Protein 4PY5 (pdb70)

Foldseek 3Di:
DAFADPVLVVVLVVVCVVVPWDWDDADPQWDTWTDDPQKIWTAGPRRQIDIDGPPRVVVLVSSLVSCVVPDFPFEKAKEWPPLAFFWWKIKIKMWTDGSQLSSQLSVLSFFACVPDDLVSLLVLLVSNVVGIDIDMDIQTLLRLQVLCVVVVDSVSSVLVVCQVRQLVCCVVPVIQEYEYEQPDPCNCVSNVPRNPNHHYHYYHPSRSDSNNRSRNSNNVNVRVVRQVVLCVVQVHDDDPHPPPVVVSCVVDDPVCSSRTGNVVDDD

Secondary structure (DSSP, 8-state):
--B--HHHHHHHHHHHHHTTPEEE-PPTTEEEEEEETTEEEEEETTSBEEEEES-THHHHHHHHHHHHHT--SSEEEEEEESSS-SBS-EEEEEEEE-HHHHHHHHHHT---GGGS-HHHHHHHHHHHHHH-EEEEEEE-HHHHHHHHHHHSSHHHHHHHHHHHHHHHHHHHH--SEEEEE--STTHHHHHTTTST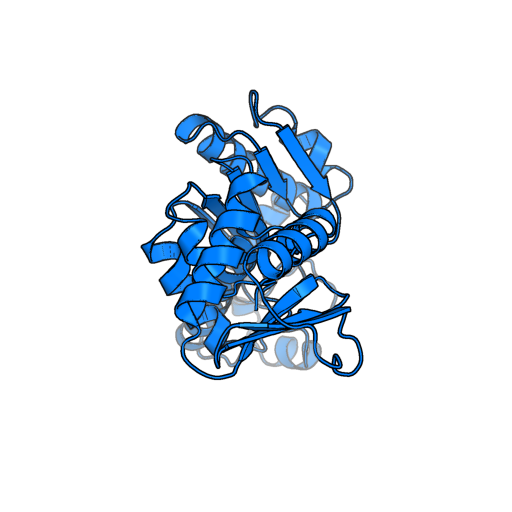TSEEEEETTGGGSHHHHHHHHHHHHHHHHHHHHHHHHTT----SSS-SHHHHHHHS-GGGHHHHB-TT---

Structure (mmCIF, N/CA/C/O backbone):
data_4PY5
#
_entry.id   4PY5
#
_cell.length_a   58.449
_cell.length_b   67.661
_cell.length_c   107.514
_cell.angle_alpha   90.00
_cell.angle_beta   90.00
_cell.angle_gamma   90.00
#
_symmetry.space_group_name_H-M   'P 21 21 21'
#
loop_
_entity.id
_entity.type
_entity.pdbx_description
1 polymer Ribonuclease
2 polymer "5'-R(*GP*AP*GP*UP*GP*CP*GP*AP*CP*AP*CP*CP*UP*GP*AP*UP*UP*CP*C)-3'"
3 polymer "5'-D(*GP*GP*AP*AP*TP*CP*AP*GP*GP*TP*GP*TP*CP*GP*CP*AP*CP*TP*C)-3'"
4 non-polymer 'MAGNESIUM ION'
5 non-polymer 'SULFATE ION'
6 non-polymer GLYCEROL
7 water water
#
loop_
_atom_site.group_PDB
_atom_site.id
_atom_site.type_symbol
_atom_site.label_atom_id
_atom_site.label_alt_id
_atom_site.label_comp_id
_atom_site.label_asym_id
_atom_site.label_entity_id
_atom_site.label_seq_id
_atom_site.pdbx_PDB_ins_code
_atom_site.Cartn_x
_atom_site.Cartn_y
_atom_site.Cartn_z
_atom_site.occupancy
_atom_site.B_iso_or_equiv
_atom_site.auth_seq_id
_atom_site.auth_comp_id
_atom_site.auth_asym_id
_atom_site.auth_atom_id
_atom_site.pdbx_PDB_model_num
ATOM 1 N N . SER A 1 1 ? 28.697 70.939 120.060 1.00 16.93 0 SER A N 1
ATOM 2 C CA . SER A 1 1 ? 28.206 72.283 120.368 1.00 19.89 0 SER A CA 1
ATOM 3 C C . SER A 1 1 ? 27.662 72.917 119.104 1.00 14.57 0 SER A C 1
ATOM 4 O O . SER A 1 1 ? 28.215 72.710 118.026 1.00 15.73 0 SER A O 1
ATOM 7 N N . MET A 1 2 ? 26.597 73.701 119.233 1.00 10.79 1 MET A N 1
ATOM 8 C CA . MET A 1 2 ? 26.033 74.382 118.077 1.00 15.49 1 MET A CA 1
ATOM 9 C C . MET A 1 2 ? 26.819 75.650 117.751 1.00 14.99 1 MET A C 1
ATOM 10 O O . MET A 1 2 ? 27.550 76.186 118.594 1.00 14.69 1 MET A O 1
ATOM 15 N N . LYS A 1 3 ? 26.616 76.138 116.535 1.00 13.11 2 LYS A N 1
ATOM 16 C CA . LYS A 1 3 ? 27.324 77.294 116.010 1.00 15.60 2 LYS A CA 1
ATOM 17 C C . LYS A 1 3 ? 26.412 78.537 115.958 1.00 16.79 2 LYS A C 1
ATOM 18 O O . LYS A 1 3 ? 25.388 78.533 115.275 1.00 16.35 2 LYS A O 1
ATOM 24 N N . LEU A 1 4 ? 26.769 79.585 116.706 1.00 13.13 3 LEU A N 1
ATOM 25 C CA . LEU A 1 4 ? 26.036 80.857 116.652 1.00 12.74 3 LEU A CA 1
ATOM 26 C C . LEU A 1 4 ? 26.476 81.715 115.465 1.00 17.25 3 LEU A C 1
ATOM 27 O O . LEU A 1 4 ? 27.638 81.660 115.040 1.00 18.07 3 LEU A O 1
ATOM 32 N N . SER A 1 5 ? 25.552 82.505 114.928 1.00 13.90 4 SER A N 1
ATOM 33 C CA . SER A 1 5 ? 25.892 83.446 113.883 1.00 15.68 4 SER A CA 1
ATOM 34 C C . SER A 1 5 ? 26.545 84.673 114.500 1.00 20.13 4 SER A C 1
ATOM 35 O O . SER A 1 5 ? 26.509 84.876 115.721 1.00 13.32 4 SER A O 1
ATOM 38 N N . SER A 1 6 ? 27.126 85.500 113.638 1.00 17.62 5 SER A N 1
ATOM 39 C CA . SER A 1 6 ? 27.787 86.723 114.059 1.00 20.01 5 SER A CA 1
ATOM 40 C C . SER A 1 6 ? 26.860 87.587 114.911 1.00 17.65 5 SER A C 1
ATOM 41 O O . SER A 1 6 ? 27.228 88.029 116.001 1.00 18.04 5 SER A O 1
ATOM 44 N N . SER A 1 7 ? 25.643 87.803 114.425 1.00 15.94 6 SER A N 1
ATOM 45 C CA . SER A 1 7 ? 24.677 88.638 115.135 1.00 16.90 6 SER A CA 1
ATOM 46 C C . SER A 1 7 ? 24.259 88.017 116.476 1.00 19.20 6 SER A C 1
ATOM 47 O O . SER A 1 7 ? 24.080 88.718 117.476 1.00 12.25 6 SER A O 1
ATOM 50 N N . GLU A 1 8 ? 24.116 86.692 116.498 1.00 16.71 7 GLU A N 1
ATOM 51 C CA . GLU A 1 8 ? 23.787 85.992 117.735 1.00 15.83 7 GLU A CA 1
ATOM 52 C C . GLU A 1 8 ? 24.899 86.072 118.776 1.00 14.09 7 GLU A C 1
ATOM 53 O O . GLU A 1 8 ? 24.613 86.265 119.959 1.00 14.28 7 GLU A O 1
ATOM 59 N N . LYS A 1 9 ? 26.155 85.915 118.353 1.00 11.02 8 LYS A N 1
ATOM 60 C CA . LYS A 1 9 ? 27.278 86.071 119.285 1.00 11.91 8 LYS A CA 1
ATOM 61 C C . LYS A 1 9 ? 27.222 87.444 119.954 1.00 10.28 8 LYS A C 1
ATOM 62 O O . LYS A 1 9 ? 27.371 87.572 121.171 1.00 12.30 8 LYS A O 1
ATOM 68 N N . GLU A 1 10 ? 26.991 88.472 119.156 1.00 12.54 9 GLU A N 1
ATOM 69 C CA . GLU A 1 10 ? 26.961 89.840 119.684 1.00 14.98 9 GLU A CA 1
ATOM 70 C C . GLU A 1 10 ? 25.756 90.053 120.598 1.00 18.40 9 GLU A C 1
ATOM 71 O O . GLU A 1 10 ? 25.875 90.627 121.687 1.00 16.21 9 GLU A O 1
ATOM 74 N N . LYS A 1 11 ? 24.591 89.591 120.151 1.00 12.88 10 LYS A N 1
ATOM 75 C CA . LYS A 1 11 ? 23.372 89.740 120.941 1.00 18.85 10 LYS A CA 1
ATOM 76 C C . LYS A 1 11 ? 23.456 88.921 122.242 1.00 22.94 10 LYS A C 1
ATOM 77 O O . LYS A 1 11 ? 23.021 89.379 123.301 1.00 18.05 10 LYS A O 1
ATOM 83 N N . LEU A 1 12 ? 24.038 87.723 122.172 1.00 17.30 11 LEU A N 1
ATOM 84 C CA . LEU A 1 12 ? 24.193 86.903 123.377 1.00 19.76 11 LEU A CA 1
ATOM 85 C C . LEU A 1 12 ? 25.102 87.565 124.416 1.00 17.76 11 LEU A C 1
ATOM 86 O O . LEU A 1 12 ? 24.787 87.578 125.612 1.00 16.50 11 LEU A O 1
ATOM 91 N N . LEU A 1 13 ? 26.229 88.102 123.951 1.00 15.98 12 LEU A N 1
ATOM 92 C CA . LEU A 1 13 ? 27.180 88.781 124.824 1.00 17.05 12 LEU A CA 1
ATOM 93 C C . LEU A 1 13 ? 26.515 89.956 125.534 1.00 21.10 12 LEU A C 1
ATOM 94 O O . LEU A 1 13 ? 26.636 90.098 126.754 1.00 19.95 12 LEU A O 1
ATOM 99 N N . LYS A 1 14 ? 25.828 90.801 124.768 1.00 15.64 13 LYS A N 1
ATOM 100 C CA . LYS A 1 14 ? 25.164 91.973 125.348 1.00 25.16 13 LYS A CA 1
ATOM 101 C C . LYS A 1 14 ? 24.157 91.527 126.397 1.00 29.54 13 LYS A C 1
ATOM 102 O O . LYS A 1 14 ? 24.123 92.063 127.499 1.00 25.05 13 LYS A O 1
ATOM 105 N N . LYS A 1 15 ? 23.355 90.528 126.041 1.00 22.78 14 LYS A N 1
ATOM 106 C CA . LYS A 1 15 ? 22.333 89.984 126.930 1.00 28.06 14 LYS A CA 1
ATOM 107 C C . LYS A 1 15 ? 22.932 89.463 128.248 1.00 27.28 14 LYS A C 1
ATOM 108 O O . LYS A 1 15 ? 22.405 89.736 129.328 1.00 29.51 14 LYS A O 1
ATOM 114 N N . LEU A 1 16 ? 24.043 88.738 128.169 1.00 23.35 15 LEU A N 1
ATOM 115 C CA . LEU A 1 16 ? 24.643 88.172 129.377 1.00 25.01 15 LEU A CA 1
ATOM 116 C C . LEU A 1 16 ? 25.276 89.239 130.266 1.00 32.05 15 LEU A C 1
ATOM 117 O O . LEU A 1 16 ? 25.245 89.133 131.493 1.00 29.73 15 LEU A O 1
ATOM 122 N N . LYS A 1 17 ? 25.848 90.266 129.643 1.00 31.86 16 LYS A N 1
ATOM 123 C CA . LYS A 1 17 ? 26.421 91.376 130.389 1.00 29.24 16 LYS A CA 1
ATOM 124 C C . LYS A 1 17 ? 25.308 92.147 131.088 1.00 32.22 16 LYS A C 1
ATOM 125 O O . LYS A 1 17 ? 25.472 92.596 132.221 1.00 28.89 16 LYS A O 1
ATOM 130 N N . ALA A 1 18 ? 24.167 92.270 130.412 1.00 30.26 17 ALA A N 1
ATOM 131 C CA . ALA A 1 18 ? 23.034 93.033 130.930 1.00 29.49 17 ALA A CA 1
ATOM 132 C C . ALA A 1 18 ? 22.374 92.375 132.133 1.00 33.06 17 ALA A C 1
ATOM 133 O O . ALA A 1 18 ? 21.619 93.020 132.854 1.00 39.88 17 ALA A O 1
ATOM 135 N N . LEU A 1 19 ? 22.636 91.095 132.355 1.00 32.73 18 LEU A N 1
ATOM 136 C CA . LEU A 1 19 ? 22.169 90.482 133.594 1.00 37.44 18 LEU A CA 1
ATOM 137 C C . LEU A 1 19 ? 23.332 90.134 134.518 1.00 36.87 18 LEU A C 1
ATOM 138 O O . LEU A 1 19 ? 23.219 89.256 135.373 1.00 40.48 18 LEU A O 1
ATOM 143 N N . GLY A 1 20 ? 24.451 90.833 134.334 1.00 32.53 19 GLY A N 1
ATOM 144 C CA . GLY A 1 20 ? 25.523 90.810 135.312 1.00 33.71 19 GLY A CA 1
ATOM 145 C C . GLY A 1 20 ? 26.722 89.904 135.096 1.00 36.78 19 GLY A C 1
ATOM 146 O O . GLY A 1 20 ? 27.657 89.949 135.888 1.00 32.60 19 GLY A O 1
ATOM 147 N N . ALA A 1 21 ? 26.715 89.091 134.041 1.00 35.53 20 ALA A N 1
ATOM 148 C CA . ALA A 1 21 ? 27.815 88.155 133.806 1.00 31.01 20 ALA A CA 1
ATOM 149 C C . ALA A 1 21 ? 29.177 88.842 133.776 1.00 34.18 20 ALA A C 1
ATOM 150 O O . ALA A 1 21 ? 29.318 89.945 133.250 1.00 33.28 20 ALA A O 1
ATOM 152 N N . LYS A 1 22 ? 30.179 88.176 134.340 1.00 32.72 21 LYS A N 1
ATOM 153 C CA . LYS A 1 22 ? 31.520 88.733 134.401 1.00 32.09 21 LYS A CA 1
ATOM 154 C C . LYS A 1 22 ? 32.376 88.199 133.253 1.00 35.85 21 LYS A C 1
ATOM 155 O O . LYS A 1 22 ? 32.437 86.986 133.031 1.00 35.98 21 LYS A O 1
ATOM 157 N N . GLU A 1 23 ? 33.032 89.092 132.519 1.00 31.40 22 GLU A N 1
ATOM 158 C CA . GLU A 1 23 ? 33.924 88.644 131.455 1.00 34.68 22 GLU A CA 1
ATOM 159 C C . GLU A 1 23 ? 35.179 88.017 132.036 1.00 36.08 22 GLU A C 1
ATOM 160 O O . GLU A 1 23 ? 35.746 88.536 132.995 1.00 31.27 22 GLU A O 1
ATOM 166 N N . GLU A 1 24 ? 35.594 86.885 131.469 1.00 26.98 23 GLU A N 1
ATOM 167 C CA . GLU A 1 24 ? 36.838 86.238 131.874 1.00 22.16 23 GLU A CA 1
ATOM 168 C C . GLU A 1 24 ? 37.773 86.105 130.684 1.00 23.50 23 GLU A C 1
ATOM 169 O O . GLU A 1 24 ? 37.375 86.345 129.544 1.00 25.38 23 GLU A O 1
ATOM 175 N N . LYS A 1 25 ? 39.017 85.733 130.954 1.00 23.70 24 LYS A N 1
ATOM 176 C CA . LYS A 1 25 ? 40.014 85.570 129.905 1.00 25.77 24 LYS A CA 1
ATOM 177 C C . LYS A 1 25 ? 39.682 84.357 129.026 1.00 23.36 24 LYS A C 1
ATOM 178 O O . LYS A 1 25 ? 39.688 83.219 129.501 1.00 26.65 24 LYS A O 1
ATOM 181 N N . PRO A 1 26 ? 39.387 84.603 127.737 1.00 26.78 25 PRO A N 1
ATOM 182 C CA . PRO A 1 26 ? 39.023 83.535 126.789 1.00 24.63 25 PRO A CA 1
ATOM 183 C C . PRO A 1 26 ? 40.203 82.667 126.322 1.00 25.65 25 PRO A C 1
ATOM 184 O O . PRO A 1 26 ? 41.303 83.178 126.107 1.00 19.82 25 PRO A O 1
ATOM 188 N N . PRO A 1 27 ? 39.964 81.355 126.152 1.00 22.46 26 PRO A N 1
ATOM 189 C CA . PRO A 1 27 ? 40.971 80.425 125.631 1.00 23.22 26 PRO A CA 1
ATOM 190 C C . PRO A 1 27 ? 41.346 80.712 124.174 1.00 21.33 26 PRO A C 1
ATOM 191 O O . PRO A 1 27 ? 40.717 81.545 123.506 1.00 18.12 26 PRO A O 1
ATOM 195 N N . GLU A 1 28 ? 42.380 80.027 123.699 1.00 25.96 27 GLU A N 1
ATOM 196 C CA . GLU A 1 28 ? 42.868 80.190 122.331 1.00 25.99 27 GLU A CA 1
ATOM 197 C C . GLU A 1 28 ? 41.705 80.029 121.358 1.00 17.71 27 GLU A C 1
ATOM 198 O O . GLU A 1 28 ? 40.879 79.140 121.534 1.00 22.80 27 GLU A O 1
ATOM 204 N N . HIS A 1 29 ? 41.625 80.922 120.374 1.00 16.84 28 HIS A N 1
ATOM 205 C CA . HIS A 1 29 ? 40.608 80.868 119.319 1.00 19.50 28 HIS A CA 1
ATOM 206 C C . HIS A 1 29 ? 39.191 81.204 119.781 1.00 17.53 28 HIS A C 1
ATOM 207 O O . HIS A 1 29 ? 38.252 81.182 118.979 1.00 17.02 28 HIS A O 1
ATOM 214 N N . ALA A 1 30 ? 39.033 81.525 121.064 1.00 16.28 29 ALA A N 1
ATOM 215 C CA . ALA A 1 30 ? 37.726 81.923 121.577 1.00 14.57 29 ALA A CA 1
ATOM 216 C C . ALA A 1 30 ? 37.485 83.430 121.415 1.00 17.05 29 ALA A C 1
ATOM 217 O O . ALA A 1 30 ? 38.430 84.222 121.416 1.00 18.37 29 ALA A O 1
ATOM 219 N N . GLN A 1 31 ? 36.222 83.820 121.270 1.00 15.44 30 GLN A N 1
ATOM 220 C CA . GLN A 1 31 ? 35.869 85.240 121.154 1.00 15.61 30 GLN A CA 1
ATOM 221 C C . GLN A 1 31 ? 35.638 85.857 122.531 1.00 18.73 30 GLN A C 1
ATOM 222 O O . GLN A 1 31 ? 36.123 86.951 122.828 1.00 18.42 30 GLN A O 1
ATOM 228 N N . TYR A 1 32 ? 34.874 85.156 123.364 1.00 13.75 31 TYR A N 1
ATOM 229 C CA . TYR A 1 32 ? 34.659 85.607 124.725 1.00 17.81 31 TYR A CA 1
ATOM 230 C C . TYR A 1 32 ? 34.309 84.481 125.670 1.00 19.48 31 TYR A C 1
ATOM 231 O O . TYR A 1 32 ? 33.901 83.400 125.241 1.00 15.23 31 TYR A O 1
ATOM 240 N N . ARG A 1 33 ? 34.493 84.743 126.960 1.00 18.78 32 ARG A N 1
ATOM 241 C CA . ARG A 1 33 ? 34.190 83.781 128.009 1.00 19.93 32 ARG A CA 1
ATOM 242 C C . ARG A 1 33 ? 33.519 84.515 129.153 1.00 24.52 32 ARG A C 1
ATOM 243 O O . ARG A 1 33 ? 34.053 85.500 129.662 1.00 26.37 32 ARG A O 1
ATOM 251 N N . LEU A 1 34 ? 32.335 84.053 129.539 1.00 25.21 33 LEU A N 1
ATOM 252 C CA . LEU A 1 34 ? 31.564 84.727 130.574 1.00 26.27 33 LEU A CA 1
ATOM 253 C C . LEU A 1 34 ? 31.267 83.774 131.717 1.00 28.59 33 LEU A C 1
ATOM 254 O O . LEU A 1 34 ? 31.037 82.571 131.504 1.00 26.50 33 LEU A O 1
ATOM 259 N N . ARG A 1 35 ? 31.278 84.300 132.933 1.00 26.40 34 ARG A N 1
ATOM 260 C CA . ARG A 1 35 ? 30.827 83.516 134.069 1.00 28.77 34 ARG A CA 1
ATOM 261 C C . ARG A 1 35 ? 29.534 84.110 134.581 1.00 30.19 34 ARG A C 1
ATOM 262 O O . ARG A 1 35 ? 29.414 85.330 134.701 1.00 34.26 34 ARG A O 1
ATOM 270 N N . LEU A 1 36 ? 28.554 83.254 134.847 1.00 25.75 35 LEU A N 1
ATOM 271 C CA . LEU A 1 36 ? 27.309 83.691 135.472 1.00 31.45 35 LEU A CA 1
ATOM 272 C C . LEU A 1 36 ? 27.044 82.746 136.637 1.00 33.44 35 LEU A C 1
ATOM 273 O O . LEU A 1 36 ? 26.685 81.579 136.427 1.00 32.67 35 LEU A O 1
ATOM 278 N N . ASN A 1 37 ? 27.232 83.257 137.856 1.00 36.36 36 ASN A N 1
ATOM 279 C CA . ASN A 1 37 ? 27.333 82.424 139.060 1.00 35.88 36 ASN A CA 1
ATOM 280 C C . ASN A 1 37 ? 28.490 81.430 138.950 1.00 28.31 36 ASN A C 1
ATOM 281 O O . ASN A 1 37 ? 29.651 81.830 138.937 1.00 34.49 36 ASN A O 1
ATOM 284 N N . ASP A 1 38 ? 28.188 80.140 138.854 1.00 34.39 37 ASP A N 1
ATOM 285 C CA . ASP A 1 38 ? 29.250 79.147 138.703 1.00 29.36 37 ASP A CA 1
ATOM 286 C C . ASP A 1 38 ? 29.232 78.490 137.327 1.00 33.58 37 ASP A C 1
ATOM 287 O O . ASP A 1 38 ? 30.013 77.575 137.052 1.00 29.86 37 ASP A O 1
ATOM 292 N N . ALA A 1 39 ? 28.335 78.962 136.465 1.00 32.69 38 ALA A N 1
ATOM 293 C CA . ALA A 1 39 ? 28.285 78.493 135.082 1.00 30.46 38 ALA A CA 1
ATOM 294 C C . ALA A 1 39 ? 29.197 79.309 134.157 1.00 31.33 38 ALA A C 1
ATOM 295 O O . ALA A 1 39 ? 29.273 80.537 134.258 1.00 27.20 38 ALA A O 1
ATOM 297 N N . ILE A 1 40 ? 29.875 78.605 133.253 1.00 29.99 39 ILE A N 1
ATOM 298 C CA . ILE A 1 40 ? 30.770 79.211 132.275 1.00 24.69 39 ILE A CA 1
ATOM 299 C C . ILE A 1 40 ? 30.212 79.055 130.859 1.00 23.81 39 ILE A C 1
ATOM 300 O O . ILE A 1 40 ? 29.736 77.982 130.469 1.00 18.77 39 ILE A O 1
ATOM 305 N N . LEU A 1 41 ? 30.259 80.136 130.094 1.00 20.43 40 LEU A N 1
ATOM 306 C CA . LEU A 1 41 ? 29.900 80.079 128.696 1.00 18.64 40 LEU A CA 1
ATOM 307 C C . LEU A 1 41 ? 31.105 80.507 127.888 1.00 18.39 40 LEU A C 1
ATOM 308 O O . LEU A 1 41 ? 31.639 81.597 128.101 1.00 18.57 40 LEU A O 1
ATOM 313 N N . THR A 1 42 ? 31.537 79.659 126.961 1.00 16.11 41 THR A N 1
ATOM 314 C CA . THR A 1 42 ? 32.599 80.044 126.043 1.00 12.98 41 THR A CA 1
ATOM 315 C C . THR A 1 42 ? 32.084 80.064 124.614 1.00 15.42 41 THR A C 1
ATOM 316 O O . THR A 1 42 ? 31.464 79.096 124.147 1.00 13.11 41 THR A O 1
ATOM 320 N N . VAL A 1 43 ? 32.328 81.184 123.939 1.00 10.50 42 VAL A N 1
ATOM 321 C CA . VAL A 1 43 ? 31.952 81.361 122.545 1.00 13.03 42 VAL A CA 1
ATOM 322 C C . VAL A 1 43 ? 33.218 81.521 121.719 1.00 11.07 42 VAL A C 1
ATOM 323 O O . VAL A 1 43 ? 34.022 82.434 121.962 1.00 13.37 42 VAL A O 1
ATOM 327 N N . TYR A 1 44 ? 33.396 80.618 120.756 1.00 10.57 43 TYR A N 1
ATOM 328 C CA . TYR A 1 44 ? 34.568 80.612 119.908 1.00 10.94 43 TYR A CA 1
ATOM 329 C C . TYR A 1 44 ? 34.332 81.549 118.740 1.00 12.87 43 TYR A C 1
ATOM 330 O O . TYR A 1 44 ? 33.187 81.859 118.425 1.00 9.88 43 TYR A O 1
ATOM 339 N N . LYS A 1 45 ? 35.407 82.007 118.100 1.00 13.76 44 LYS A N 1
ATOM 340 C CA . LYS A 1 45 ? 35.247 82.922 116.971 1.00 17.10 44 LYS A CA 1
ATOM 341 C C . LYS A 1 45 ? 34.496 82.253 115.816 1.00 14.55 44 LYS A C 1
ATOM 342 O O . LYS A 1 45 ? 33.778 82.907 115.068 1.00 15.43 44 LYS A O 1
ATOM 348 N N . SER A 1 46 ? 34.628 80.936 115.715 1.00 14.37 45 SER A N 1
ATOM 349 C CA . SER A 1 46 ? 33.912 80.161 114.700 1.00 14.31 45 SER A CA 1
ATOM 350 C C . SER A 1 46 ? 32.408 80.277 114.915 1.00 17.70 45 SER A C 1
ATOM 351 O O . SER A 1 46 ? 31.621 80.094 113.985 1.00 21.60 45 SER A O 1
ATOM 354 N N . GLY A 1 47 ? 32.014 80.587 116.147 1.00 13.99 46 GLY A N 1
ATOM 355 C CA . GLY A 1 47 ? 30.614 80.633 116.516 1.00 14.90 46 GLY A CA 1
ATOM 356 C C . GLY A 1 47 ? 30.174 79.513 117.450 1.00 16.51 46 GLY A C 1
ATOM 357 O O . GLY A 1 47 ? 29.057 79.554 117.975 1.00 12.92 46 GLY A O 1
ATOM 358 N N . SER A 1 48 ? 31.033 78.515 117.661 1.00 10.74 47 SER A N 1
ATOM 359 C CA . SER A 1 48 ? 30.673 77.393 118.521 1.00 11.66 47 SER A CA 1
ATOM 360 C C . SER A 1 48 ? 30.523 77.871 119.961 1.00 13.49 47 SER 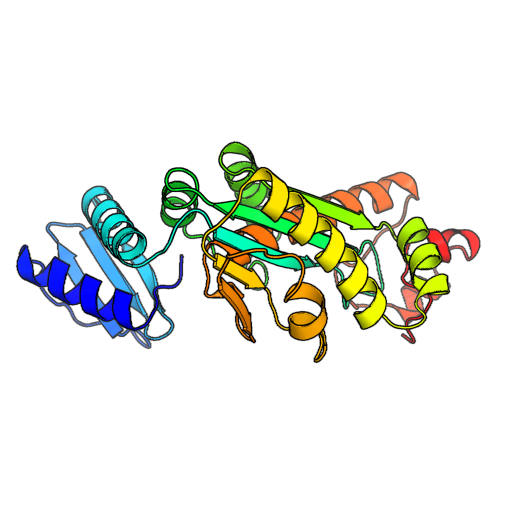A C 1
ATOM 361 O O . SER A 1 48 ? 31.371 78.605 120.484 1.00 13.04 47 SER A O 1
ATOM 364 N N . VAL A 1 49 ? 29.439 77.467 120.607 1.00 8.80 48 VAL A N 1
ATOM 365 C CA . VAL A 1 49 ? 29.218 77.902 121.977 1.00 10.59 48 VAL A CA 1
ATOM 366 C C . VAL A 1 49 ? 29.254 76.699 122.911 1.00 14.83 48 VAL A C 1
ATOM 367 O O . VAL A 1 49 ? 28.554 75.706 122.684 1.00 15.30 48 VAL A O 1
ATOM 371 N N . VAL A 1 50 ? 30.105 76.786 123.934 1.00 11.34 49 VAL A N 1
ATOM 372 C CA . VAL A 1 50 ? 30.378 75.674 124.844 1.00 14.10 49 VAL A CA 1
ATOM 373 C C . VAL A 1 50 ? 30.008 76.021 126.290 1.00 19.78 49 VAL A C 1
ATOM 374 O O . VAL A 1 50 ? 30.422 77.062 126.820 1.00 15.96 49 VAL A O 1
ATOM 378 N N . TYR A 1 51 ? 29.204 75.159 126.915 1.00 15.40 50 TYR A N 1
ATOM 379 C CA . TYR A 1 51 ? 28.839 75.327 128.323 1.00 19.28 50 TYR A CA 1
ATOM 380 C C . TYR A 1 51 ? 29.848 74.638 129.252 1.00 24.08 50 TYR A C 1
ATOM 381 O O . TYR A 1 51 ? 30.312 73.532 128.966 1.00 20.85 50 TYR A O 1
ATOM 390 N N . GLY A 1 52 ? 30.186 75.293 130.361 1.00 22.80 51 GLY A N 1
ATOM 391 C CA . GLY A 1 52 ? 31.092 74.714 131.344 1.00 24.73 51 GLY A CA 1
ATOM 392 C C . GLY A 1 52 ? 30.701 75.172 132.738 1.00 26.87 51 GLY A C 1
ATOM 393 O O . GLY A 1 52 ? 29.674 75.835 132.907 1.00 24.77 51 GLY A O 1
ATOM 394 N N . GLY A 1 53 ? 31.520 74.856 133.739 1.00 25.47 52 GLY A N 1
ATOM 395 C CA . GLY A 1 53 ? 31.189 75.209 135.113 1.00 28.66 52 GLY A CA 1
ATOM 396 C C . GLY A 1 53 ? 30.055 74.335 135.632 1.00 32.53 52 GLY A C 1
ATOM 397 O O . GLY A 1 53 ? 29.893 73.191 135.193 1.00 32.71 52 GLY A O 1
ATOM 398 N N . LYS A 1 54 ? 29.261 74.868 136.556 1.00 28.52 53 LYS A N 1
ATOM 399 C CA . LYS A 1 54 ? 28.134 74.124 137.113 1.00 32.80 53 LYS A CA 1
ATOM 400 C C . LYS A 1 54 ? 26.879 74.992 137.104 1.00 34.99 53 LYS A C 1
ATOM 401 O O . LYS A 1 54 ? 26.963 76.227 137.160 1.00 30.43 53 LYS A O 1
ATOM 404 N N . GLY A 1 55 ? 25.717 74.348 137.047 1.00 31.54 54 GLY A N 1
ATOM 405 C CA . GLY A 1 55 ? 24.458 75.065 136.974 1.00 35.72 54 GLY A CA 1
ATOM 406 C C . GLY A 1 55 ? 24.312 75.733 135.622 1.00 37.15 54 GLY A C 1
ATOM 407 O O . GLY A 1 55 ? 24.091 76.944 135.539 1.00 37.18 54 GLY A O 1
ATOM 408 N N . ARG A 1 56 ? 24.425 74.926 134.569 1.00 32.01 55 ARG A N 1
ATOM 409 C CA . ARG A 1 56 ? 24.504 75.409 133.193 1.00 32.71 55 ARG A CA 1
ATOM 410 C C . ARG A 1 56 ? 23.142 75.722 132.573 1.00 35.61 55 ARG A C 1
ATOM 411 O O . ARG A 1 56 ? 23.066 76.254 131.464 1.00 34.00 55 ARG A O 1
ATOM 419 N N . GLU A 1 57 ? 22.079 75.417 133.316 1.00 37.50 56 GLU A N 1
ATOM 420 C CA . GLU A 1 57 ? 20.699 75.591 132.866 1.00 33.59 56 GLU A CA 1
ATOM 421 C C . GLU A 1 57 ? 20.363 77.015 132.424 1.00 33.39 56 GLU A C 1
ATOM 422 O O . GLU A 1 57 ? 19.723 77.216 131.391 1.00 38.51 56 GLU A O 1
ATOM 428 N N . LYS A 1 58 ? 20.789 78.003 133.203 1.00 29.95 57 LYS A N 1
ATOM 429 C CA . LYS A 1 58 ? 20.477 79.390 132.894 1.00 34.85 57 LYS A CA 1
ATOM 430 C C . LYS A 1 58 ? 21.153 79.817 131.590 1.00 29.44 57 LYS A C 1
ATOM 431 O O . LYS A 1 58 ? 20.564 80.534 130.774 1.00 26.95 57 LYS A O 1
ATOM 433 N N . LEU A 1 59 ? 22.390 79.364 131.399 1.00 31.94 58 LEU A N 1
ATOM 434 C CA . LEU A 1 59 ? 23.135 79.665 130.181 1.00 29.30 58 LEU A CA 1
ATOM 435 C C . LEU A 1 59 ? 22.481 79.044 128.951 1.00 22.47 58 LEU A C 1
ATOM 436 O O . LEU A 1 59 ? 22.376 79.680 127.902 1.00 24.96 58 LEU A O 1
ATOM 441 N N . LYS A 1 60 ? 22.032 77.806 129.088 1.00 20.09 59 LYS A N 1
ATOM 442 C CA . LYS A 1 60 ? 21.414 77.093 127.980 1.00 22.39 59 LYS A CA 1
ATOM 443 C C . LYS A 1 60 ? 20.143 77.790 127.532 1.00 20.50 59 LYS A C 1
ATOM 444 O O . LYS A 1 60 ? 19.873 77.916 126.338 1.00 18.08 59 LYS A O 1
ATOM 450 N N . GLU A 1 61 ? 19.369 78.262 128.501 1.00 23.70 60 GLU A N 1
ATOM 451 C CA . GLU A 1 61 ? 18.122 78.963 128.219 1.00 27.83 60 GLU A CA 1
ATOM 452 C C . GLU A 1 61 ? 18.381 80.298 127.518 1.00 27.10 60 GLU A C 1
ATOM 453 O O . GLU A 1 61 ? 17.639 80.695 126.614 1.00 24.92 60 GLU A O 1
ATOM 459 N N . LEU A 1 62 ? 19.435 80.991 127.932 1.00 22.89 61 LEU A N 1
ATOM 460 C CA . LEU A 1 62 ? 19.748 82.300 127.357 1.00 25.49 61 LEU A CA 1
ATOM 461 C C . LEU A 1 62 ? 20.181 82.179 125.897 1.00 17.04 61 LEU A C 1
ATOM 462 O O . LEU A 1 62 ? 19.801 82.990 125.057 1.00 20.23 61 LEU A O 1
ATOM 467 N N . VAL A 1 63 ? 20.978 81.159 125.611 1.00 17.70 62 VAL A N 1
ATOM 468 C CA . VAL A 1 63 ? 21.386 80.849 124.252 1.00 16.57 62 VAL A CA 1
ATOM 469 C C . VAL A 1 63 ? 20.158 8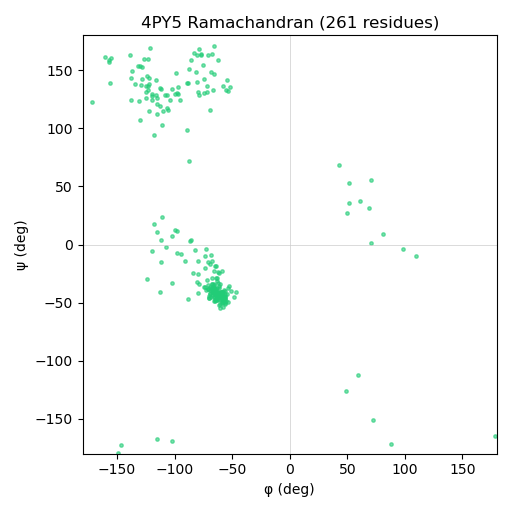0.519 123.402 1.00 16.85 62 VAL A C 1
ATOM 470 O O . VAL A 1 63 ? 20.009 81.039 122.298 1.00 15.10 62 VAL A O 1
ATOM 474 N N . ALA A 1 64 ? 19.279 79.664 123.928 1.00 15.67 63 ALA A N 1
ATOM 475 C CA . ALA A 1 64 ? 18.040 79.305 123.234 1.00 16.71 63 ALA A CA 1
ATOM 476 C C . ALA A 1 64 ? 17.210 80.533 122.882 1.00 15.29 63 ALA A C 1
ATOM 477 O O . ALA A 1 64 ? 16.758 80.684 121.737 1.00 15.64 63 ALA A O 1
ATOM 479 N N . GLU A 1 65 ? 17.018 81.416 123.861 1.00 18.71 64 GLU A N 1
ATOM 480 C CA . GLU A 1 65 ? 16.295 82.671 123.642 1.00 21.86 64 GLU A CA 1
ATOM 481 C C . GLU A 1 65 ? 16.940 83.486 122.537 1.00 17.79 64 GLU A C 1
ATOM 482 O O . GLU A 1 65 ? 16.254 84.051 121.678 1.00 13.42 64 GLU A O 1
ATOM 488 N N . THR A 1 66 ? 18.268 83.568 122.571 1.00 15.16 65 THR A N 1
ATOM 489 C CA . THR A 1 66 ? 18.982 84.379 121.585 1.00 16.60 65 THR A CA 1
ATOM 490 C C . THR A 1 66 ? 18.790 83.839 120.176 1.00 15.24 65 THR A C 1
ATOM 491 O O . THR A 1 66 ? 18.576 84.600 119.229 1.00 16.68 65 THR A O 1
ATOM 495 N N . VAL A 1 67 ? 18.885 82.521 120.032 1.00 17.31 66 VAL A N 1
ATOM 496 C CA . VAL A 1 67 ? 18.813 81.916 118.711 1.00 11.90 66 VAL A CA 1
ATOM 497 C C . VAL A 1 67 ? 17.376 81.980 118.221 1.00 11.58 66 VAL A C 1
ATOM 498 O O . VAL A 1 67 ? 17.117 82.266 117.051 1.00 15.68 66 VAL A O 1
ATOM 502 N N . LEU A 1 68 ? 16.446 81.746 119.136 1.00 15.52 67 LEU A N 1
ATOM 503 C CA . LEU A 1 68 ? 15.027 81.838 118.831 1.00 21.11 67 LEU A CA 1
ATOM 504 C C . LEU A 1 68 ? 14.595 83.235 118.386 1.00 20.91 67 LEU A C 1
ATOM 505 O O . LEU A 1 68 ? 13.739 83.349 117.520 1.00 17.58 67 LEU A O 1
ATOM 510 N N . SER A 1 69 ? 15.194 84.286 118.958 1.00 19.71 68 SER A N 1
ATOM 511 C CA . SER A 1 69 ? 14.759 85.661 118.673 1.00 17.68 68 SER A CA 1
ATOM 512 C C . SER A 1 69 ? 15.035 86.107 117.235 1.00 21.14 68 SER A C 1
ATOM 513 O O . SER A 1 69 ? 14.314 86.946 116.686 1.00 18.87 68 SER A O 1
ATOM 516 N N . ASP A 1 70 ? 16.075 85.561 116.613 1.00 16.69 69 ASP A N 1
ATOM 517 C CA . ASP A 1 70 ? 16.371 85.957 115.235 1.00 20.33 69 ASP A CA 1
ATOM 518 C C . ASP A 1 70 ? 16.291 84.805 114.214 1.00 17.20 69 ASP A C 1
ATOM 519 O O . ASP A 1 70 ? 16.808 84.916 113.098 1.00 22.07 69 ASP A O 1
ATOM 524 N N . THR A 1 71 ? 15.629 83.712 114.584 1.00 17.11 70 THR A N 1
ATOM 525 C CA . THR A 1 71 ? 15.441 82.602 113.651 1.00 15.86 70 THR A CA 1
ATOM 526 C C . THR A 1 71 ? 13.982 82.495 113.215 1.00 15.71 70 THR A C 1
ATOM 527 O O . THR A 1 71 ? 13.110 82.210 114.023 1.00 18.02 70 THR A O 1
ATOM 531 N N . GLU A 1 72 ? 13.716 82.713 111.935 1.00 16.67 71 GLU A N 1
ATOM 532 C CA . GLU A 1 72 ? 12.356 82.569 111.420 1.00 16.96 71 GLU A CA 1
ATOM 533 C C . GLU A 1 72 ? 11.913 81.104 111.346 1.00 18.52 71 GLU A C 1
ATOM 534 O O . GLU A 1 72 ? 12.641 80.249 110.825 1.00 15.83 71 GLU A O 1
ATOM 540 N N . LEU A 1 73 ? 10.718 80.834 111.870 1.00 15.60 72 LEU A N 1
ATOM 541 C CA . LEU A 1 73 ? 10.134 79.492 111.913 1.00 19.52 72 LEU A CA 1
ATOM 542 C C . LEU A 1 73 ? 8.727 79.550 111.320 1.00 18.78 72 LEU A C 1
ATOM 543 O O . LEU A 1 73 ? 8.093 80.605 111.347 1.00 15.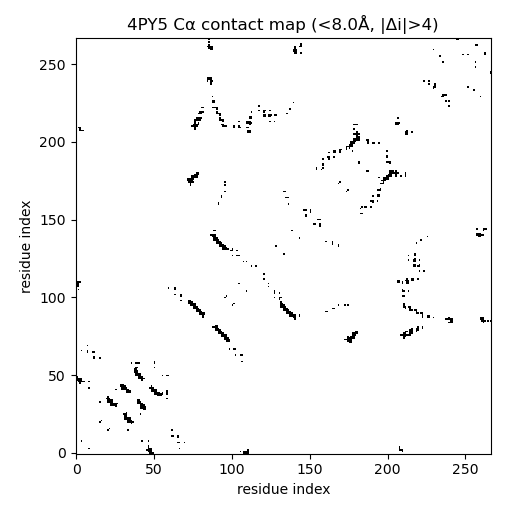31 72 LEU A O 1
ATOM 548 N N . PRO A 1 74 ? 8.235 78.432 110.755 1.00 20.00 73 PRO A N 1
ATOM 549 C CA . PRO A 1 74 ? 8.927 77.153 110.575 1.00 17.25 73 PRO A CA 1
ATOM 550 C C . PRO A 1 74 ? 9.928 77.275 109.434 1.00 17.61 73 PRO A C 1
ATOM 551 O O . PRO A 1 74 ? 9.767 78.134 108.567 1.00 16.11 73 PRO A O 1
ATOM 555 N N . ARG A 1 75 ? 10.971 76.452 109.454 1.00 16.37 74 ARG A N 1
ATOM 556 C CA . ARG A 1 75 ? 11.945 76.468 108.376 1.00 13.85 74 ARG A CA 1
ATOM 557 C C . ARG A 1 75 ? 12.315 75.036 108.045 1.00 13.40 74 ARG A C 1
ATOM 558 O O . ARG A 1 75 ? 12.053 74.126 108.828 1.00 12.42 74 ARG A O 1
ATOM 566 N N . ILE A 1 76 ? 12.909 74.836 106.875 1.00 15.57 75 ILE A N 1
ATOM 567 C CA . ILE A 1 76 ? 13.374 73.511 106.481 1.00 12.29 75 ILE A CA 1
ATOM 568 C C . ILE A 1 76 ? 14.871 73.610 106.181 1.00 14.19 75 ILE A C 1
ATOM 569 O O . ILE A 1 76 ? 15.326 74.585 105.569 1.00 13.67 75 ILE A O 1
ATOM 574 N N . GLY A 1 77 ? 15.633 72.630 106.665 1.00 10.44 76 GLY A N 1
ATOM 575 C CA . GLY A 1 77 ? 17.043 72.497 106.330 1.00 12.79 76 GLY A CA 1
ATOM 576 C C . GLY A 1 77 ? 17.225 71.189 105.570 1.00 14.14 76 GLY A C 1
ATOM 577 O O . GLY A 1 77 ? 16.584 70.183 105.894 1.00 12.50 76 GLY A O 1
ATOM 578 N N . CYS A 1 78 ? 18.098 71.205 104.564 1.00 13.81 77 CYS A N 1
ATOM 579 C CA . CYS A 1 78 ? 18.216 70.107 103.611 1.00 13.80 77 CYS A CA 1
ATOM 580 C C . CYS A 1 78 ? 19.683 69.768 103.390 1.00 15.90 77 CYS A C 1
ATOM 581 O O . CYS A 1 78 ? 20.522 70.655 103.266 1.00 12.08 77 CYS A O 1
ATOM 584 N N . ASN A 1 79 ? 19.987 68.481 103.327 1.00 10.55 78 ASN A N 1
ATOM 585 C CA . ASN A 1 79 ? 21.366 68.060 103.191 1.00 13.67 78 ASN A CA 1
ATOM 586 C C . ASN A 1 79 ? 21.414 66.619 102.672 1.00 13.58 78 ASN A C 1
ATOM 587 O O . ASN A 1 79 ? 20.413 65.893 102.734 1.00 9.44 78 ASN A O 1
ATOM 592 N N . GLU A 1 80 ? 22.562 66.213 102.143 1.00 13.16 79 GLU A N 1
ATOM 593 C CA . GLU A 1 80 ? 22.709 64.855 101.650 1.00 10.71 79 GLU A CA 1
ATOM 594 C C . GLU A 1 80 ? 23.972 64.200 102.200 1.00 10.56 79 GLU A C 1
ATOM 595 O O . GLU A 1 80 ? 24.933 64.897 102.570 1.00 8.76 79 GLU A O 1
ATOM 601 N N . ALA A 1 81 ? 23.947 62.866 102.290 1.00 11.18 80 ALA A N 1
ATOM 602 C CA . ALA A 1 81 ? 25.148 62.079 102.607 1.00 10.28 80 ALA A CA 1
ATOM 603 C C . ALA A 1 81 ? 25.337 61.006 101.535 1.00 10.47 80 ALA A C 1
ATOM 604 O O . ALA A 1 81 ? 24.382 60.659 100.838 1.00 9.60 80 ALA A O 1
ATOM 606 N N . GLY A 1 82 ? 26.553 60.475 101.403 1.00 11.23 81 GLY A N 1
ATOM 607 C CA . GLY A 1 82 ? 26.790 59.357 100.499 1.00 8.98 81 GLY A CA 1
ATOM 608 C C . GLY A 1 82 ? 26.959 59.776 99.053 1.00 13.30 81 GLY A C 1
ATOM 609 O O . GLY A 1 82 ? 27.014 58.931 98.165 1.00 16.03 81 GLY A O 1
ATOM 610 N N . LYS A 1 83 ? 27.050 61.083 98.820 1.00 14.14 82 LYS A N 1
ATOM 611 C CA . LYS A 1 83 ? 27.207 61.641 97.481 1.00 12.37 82 LYS A CA 1
ATOM 612 C C . LYS A 1 83 ? 28.575 61.340 96.856 1.00 13.01 82 LYS A C 1
ATOM 613 O O . LYS A 1 83 ? 28.664 61.007 95.678 1.00 13.87 82 LYS A O 1
ATOM 619 N N . GLY A 1 84 ? 29.647 61.461 97.630 1.00 13.73 83 GLY A N 1
ATOM 620 C CA . GLY A 1 84 ? 30.978 61.256 97.070 1.00 14.17 83 GLY A CA 1
ATOM 621 C C . GLY A 1 84 ? 31.601 59.910 97.407 1.00 15.04 83 GLY A C 1
ATOM 622 O O . GLY A 1 84 ? 32.784 59.670 97.129 1.00 16.37 83 GLY A O 1
ATOM 623 N N . GLU A 1 85 ? 30.824 59.025 98.022 1.00 12.35 84 GLU A N 1
ATOM 624 C CA . GLU A 1 85 ? 31.358 57.718 98.396 1.00 14.92 84 GLU A CA 1
ATOM 625 C C . GLU A 1 85 ? 30.964 56.686 97.355 1.00 13.81 84 GLU A C 1
ATOM 626 O O . GLU A 1 85 ? 29.789 56.603 96.949 1.00 12.16 84 GLU A O 1
ATOM 632 N N . PHE A 1 86 ? 31.956 55.928 96.898 1.00 13.34 85 PHE A N 1
ATOM 633 C CA . PHE A 1 86 ? 31.759 54.911 95.866 1.00 12.41 85 PHE A CA 1
ATOM 634 C C . PHE A 1 86 ? 30.866 53.817 96.429 1.00 12.56 85 PHE A C 1
ATOM 635 O O . PHE A 1 86 ? 30.042 53.235 95.713 1.00 12.91 85 PHE A O 1
ATOM 643 N N . VAL A 1 87 ? 31.024 53.540 97.718 1.00 10.32 86 VAL A N 1
ATOM 644 C CA . VAL A 1 87 ? 30.304 52.432 98.330 1.00 10.89 86 VAL A CA 1
ATOM 645 C C . VAL A 1 87 ? 29.037 52.924 99.026 1.00 11.91 86 VAL A C 1
ATOM 646 O O . VAL A 1 87 ? 29.047 53.945 99.714 1.00 13.14 86 VAL A O 1
ATOM 650 N N . GLY A 1 88 ? 27.943 52.210 98.826 1.00 9.26 87 GLY A N 1
ATOM 651 C CA . GLY A 1 88 ? 26.753 52.454 99.609 1.00 9.86 87 GLY A CA 1
ATOM 652 C C . GLY A 1 88 ? 25.810 53.508 99.083 1.00 9.14 87 GLY A C 1
ATOM 653 O O . GLY A 1 88 ? 25.957 54.033 97.971 1.00 7.50 87 GLY A O 1
ATOM 654 N N . PRO A 1 89 ? 24.817 53.838 99.899 1.00 10.00 88 PRO A N 1
ATOM 655 C CA . PRO A 1 89 ? 23.695 54.646 99.426 1.00 8.94 88 PRO A CA 1
ATOM 656 C C . PRO A 1 89 ? 24.012 56.127 99.291 1.00 13.93 88 PRO A C 1
ATOM 657 O O . PRO A 1 89 ? 25.020 56.649 99.806 1.00 10.02 88 PRO A O 1
ATOM 661 N N . LEU A 1 90 ? 23.129 56.787 98.554 1.00 13.16 89 LEU A N 1
ATOM 662 C CA . LEU A 1 90 ? 23.006 58.228 98.574 1.00 8.42 89 LEU A CA 1
ATOM 663 C C . LEU A 1 90 ? 21.788 58.473 99.434 1.00 12.78 89 LEU A C 1
ATOM 664 O O . LEU A 1 90 ? 20.785 57.777 99.281 1.00 13.22 89 LEU A O 1
ATOM 669 N N . VAL A 1 91 ? 21.876 59.419 100.369 1.00 11.68 90 VAL A N 1
ATOM 670 C CA . VAL A 1 91 ? 20.741 59.736 101.221 1.00 12.55 90 VAL A CA 1
ATOM 671 C C . VAL A 1 91 ? 20.505 61.247 101.242 1.00 13.18 90 VAL A C 1
ATOM 672 O O . VAL A 1 91 ? 21.416 62.011 101.578 1.00 13.04 90 VAL A O 1
ATOM 676 N N . VAL A 1 92 ? 19.291 61.669 100.882 1.00 11.99 91 VAL A N 1
ATOM 677 C CA . VAL A 1 92 ? 18.896 63.069 101.009 1.00 10.34 91 VAL A CA 1
ATOM 678 C C . VAL A 1 92 ? 17.897 63.203 102.154 1.00 13.01 91 VAL A C 1
ATOM 679 O O . VAL A 1 92 ? 16.912 62.456 102.221 1.00 13.77 91 VAL A O 1
ATOM 683 N N . ALA A 1 93 ? 18.154 64.128 103.075 1.00 9.72 92 ALA A N 1
ATOM 684 C CA . ALA A 1 93 ? 17.247 64.335 104.210 1.00 10.54 92 ALA A CA 1
ATOM 685 C C . ALA A 1 93 ? 16.872 65.802 104.347 1.00 14.30 92 ALA A C 1
ATOM 686 O O . ALA A 1 93 ? 17.699 66.686 104.115 1.00 12.63 92 ALA A O 1
ATOM 688 N N . CYS A 1 94 ? 15.615 66.053 104.709 1.00 15.83 93 CYS A N 1
ATOM 689 C CA . CYS A 1 94 ? 15.149 67.403 104.994 1.00 15.23 93 CYS A CA 1
ATOM 690 C C . CYS A 1 94 ? 14.451 67.375 106.332 1.00 16.45 93 CYS A C 1
ATOM 691 O O . CYS A 1 94 ? 13.696 66.463 106.629 1.00 15.02 93 CYS A O 1
ATOM 694 N N . ILE A 1 95 ? 14.726 68.380 107.146 1.00 14.75 94 ILE A N 1
ATOM 695 C CA . ILE A 1 95 ? 14.172 68.455 108.479 1.00 13.93 94 ILE A CA 1
ATOM 696 C C . ILE A 1 95 ? 13.350 69.728 108.590 1.00 14.25 94 ILE A C 1
ATOM 697 O O . ILE A 1 95 ? 13.829 70.808 108.254 1.00 11.93 94 ILE A O 1
ATOM 702 N N . VAL A 1 96 ? 12.118 69.598 109.065 1.00 13.12 95 VAL A N 1
ATOM 703 C CA . VAL A 1 96 ? 11.264 70.754 109.280 1.00 15.27 95 VAL A CA 1
ATOM 704 C C . VAL A 1 96 ? 11.402 71.165 110.732 1.00 17.10 9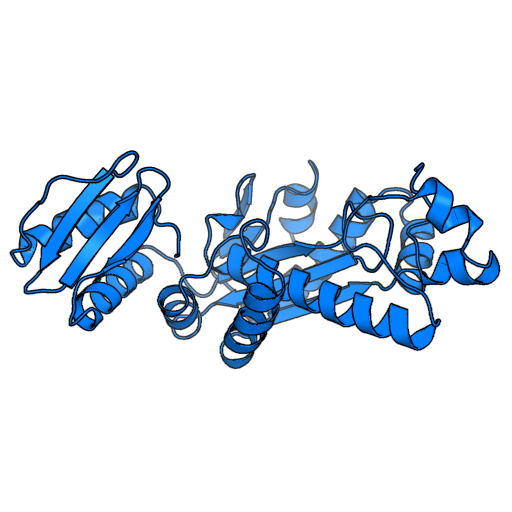5 VAL A C 1
ATOM 705 O O . VAL A 1 96 ? 11.198 70.347 111.638 1.00 22.52 95 VAL A O 1
ATOM 709 N N . ALA A 1 97 ? 11.770 72.418 110.967 1.00 12.08 96 ALA A N 1
ATOM 710 C CA . ALA A 1 97 ? 11.938 72.873 112.338 1.00 16.28 96 ALA A CA 1
ATOM 711 C C . ALA A 1 97 ? 10.889 73.907 112.698 1.00 17.38 96 ALA A C 1
ATOM 712 O O . ALA A 1 97 ? 10.816 74.954 112.060 1.00 15.53 96 ALA A O 1
ATOM 714 N N . ASP A 1 98 ? 10.070 73.598 113.702 1.00 19.41 97 ASP A N 1
ATOM 715 C CA . ASP A 1 98 ? 9.247 74.608 114.355 1.00 18.70 97 ASP A CA 1
ATOM 716 C C . ASP A 1 98 ? 9.953 74.928 115.660 1.00 19.18 97 ASP A C 1
ATOM 717 O O . ASP A 1 98 ? 11.086 74.478 115.877 1.00 17.37 97 ASP A O 1
ATOM 722 N N . GLU A 1 99 ? 9.288 75.665 116.540 1.00 17.29 98 GLU A N 1
ATOM 723 C CA . GLU A 1 99 ? 9.934 76.118 117.765 1.00 19.71 98 GLU A CA 1
ATOM 724 C C . GLU A 1 99 ? 10.411 74.993 118.675 1.00 19.33 98 GLU A C 1
ATOM 725 O O . GLU A 1 99 ? 11.538 75.029 119.179 1.00 20.33 98 GLU A O 1
ATOM 731 N N . LYS A 1 100 ? 9.562 73.991 118.879 1.00 19.19 99 LYS A N 1
ATOM 732 C CA . LYS A 1 100 ? 9.918 72.861 119.724 1.00 20.24 99 LYS A CA 1
ATOM 733 C C . LYS A 1 100 ? 11.126 72.102 119.156 1.00 19.28 99 LYS A C 1
ATOM 734 O O . LYS A 1 100 ? 12.017 71.685 119.896 1.00 17.27 99 LYS A O 1
ATOM 736 N N . CYS A 1 101 ? 11.144 71.919 117.839 1.00 20.36 100 CYS A N 1
ATOM 737 C CA A CYS A 1 101 ? 12.281 71.280 117.182 0.73 18.17 100 CYS A CA 1
ATOM 738 C CA B CYS A 1 101 ? 12.274 71.317 117.146 0.27 18.16 100 CYS A CA 1
ATOM 739 C C . CYS A 1 101 ? 13.531 72.138 117.363 1.00 14.70 100 CYS A C 1
ATOM 740 O O . CYS A 1 101 ? 14.575 71.623 117.763 1.00 15.16 100 CYS A O 1
ATOM 745 N N . LEU A 1 102 ? 13.416 73.439 117.095 1.00 15.77 101 LEU A N 1
ATOM 746 C CA . LEU A 1 102 ? 14.575 74.326 117.204 1.00 16.01 101 LEU A CA 1
ATOM 747 C C . LEU A 1 102 ? 15.167 74.277 118.603 1.00 14.05 101 LEU A C 1
ATOM 748 O O . LEU A 1 102 ? 16.371 74.101 118.746 1.00 13.08 101 LEU A O 1
ATOM 753 N N . LYS A 1 103 ? 14.326 74.400 119.632 1.00 13.34 102 LYS A N 1
ATOM 754 C CA . LYS A 1 103 ? 14.811 74.329 121.013 1.00 12.64 102 LYS A CA 1
ATOM 755 C C . LYS A 1 103 ? 15.543 73.012 121.255 1.00 16.75 102 LYS A C 1
ATOM 756 O O . LYS A 1 103 ? 16.552 72.970 121.950 1.00 13.82 102 LYS A O 1
ATOM 761 N N . ARG A 1 104 ? 15.021 71.930 120.688 1.00 13.99 103 ARG A N 1
ATOM 762 C CA . ARG A 1 104 ? 15.659 70.635 120.848 1.00 16.56 103 ARG A CA 1
ATOM 763 C C . ARG A 1 104 ? 17.051 70.617 120.198 1.00 10.34 103 ARG A C 1
ATOM 764 O O . ARG A 1 104 ? 18.006 70.171 120.810 1.00 14.43 103 ARG A O 1
ATOM 772 N N . LEU A 1 105 ? 17.153 71.103 118.960 1.00 14.65 104 LEU A N 1
ATOM 773 C CA . LEU A 1 105 ? 18.431 71.136 118.249 1.00 13.72 104 LEU A CA 1
ATOM 774 C C . LEU A 1 105 ? 19.474 71.946 119.023 1.00 14.44 104 LEU A C 1
ATOM 775 O O . LEU A 1 105 ? 20.641 71.553 119.116 1.00 10.93 104 LEU A O 1
ATOM 780 N N . ILE A 1 106 ? 19.034 73.066 119.588 1.00 12.31 105 ILE A N 1
ATOM 781 C CA . ILE A 1 106 ? 19.891 73.907 120.413 1.00 12.14 105 ILE A CA 1
ATOM 782 C C . ILE A 1 106 ? 20.394 73.139 121.638 1.00 15.96 105 ILE A C 1
ATOM 783 O O . ILE A 1 106 ? 21.597 73.107 121.886 1.00 14.76 105 ILE A O 1
ATOM 788 N N . GLU A 1 107 ? 19.477 72.530 122.395 1.00 15.91 106 GLU A N 1
ATOM 789 C CA . GLU A 1 107 ? 19.825 71.727 123.570 1.00 15.63 106 GLU A CA 1
ATOM 790 C C . GLU A 1 107 ? 20.835 70.661 123.209 1.00 16.49 106 GLU A C 1
ATOM 791 O O . GLU A 1 107 ? 21.700 70.323 124.012 1.00 11.22 106 GLU A O 1
ATOM 797 N N . LEU A 1 108 ? 20.684 70.091 122.016 1.00 14.50 107 LEU A N 1
ATOM 798 C CA . LEU A 1 108 ? 21.514 68.959 121.615 1.00 15.68 107 LEU A CA 1
ATOM 799 C C . LEU A 1 108 ? 22.899 69.382 121.146 1.00 15.80 107 LEU A C 1
ATOM 800 O O . LEU A 1 108 ? 23.791 68.550 121.034 1.00 17.93 107 LEU A O 1
ATOM 805 N N . GLY A 1 109 ? 23.091 70.670 120.884 1.00 17.32 108 GLY A N 1
ATOM 806 C CA . GLY A 1 109 ? 24.384 71.142 120.411 1.00 15.46 108 GLY A CA 1
ATOM 807 C C . GLY A 1 109 ? 24.665 70.642 119.007 1.00 13.18 108 GLY A C 1
ATOM 808 O O . GLY A 1 109 ? 25.810 70.420 118.627 1.00 14.45 108 GLY A O 1
ATOM 809 N N . VAL A 1 110 ? 23.602 70.482 118.227 1.00 13.50 109 VAL A N 1
ATOM 810 C CA . VAL A 1 110 ? 23.694 69.941 116.874 1.00 14.05 109 VAL A CA 1
ATOM 811 C C . VAL A 1 110 ? 24.620 70.750 115.947 1.00 13.73 109 VAL A C 1
ATOM 812 O O . VAL A 1 110 ? 24.577 71.978 115.928 1.00 10.43 109 VAL A O 1
ATOM 816 N N . LYS A 1 111 ? 25.450 70.047 115.175 1.00 13.40 110 LYS A N 1
ATOM 817 C CA . LYS A 1 111 ? 26.311 70.684 114.179 1.00 12.62 110 LYS A CA 1
ATOM 818 C C . LYS A 1 111 ? 26.540 69.742 112.988 1.00 13.21 110 LYS A C 1
ATOM 819 O O . LYS A 1 111 ? 26.018 68.619 112.972 1.00 14.81 110 LYS A O 1
ATOM 825 N N . ASP A 1 112 ? 27.318 70.193 112.002 1.00 11.23 111 ASP A N 1
ATOM 826 C CA . ASP A 1 112 ? 27.517 69.429 110.759 1.00 15.21 111 ASP A CA 1
ATOM 827 C C . ASP A 1 112 ? 27.976 68.019 111.069 1.00 17.98 111 ASP A C 1
ATOM 828 O O . ASP A 1 112 ? 28.884 67.818 111.889 1.00 14.86 111 ASP A O 1
ATOM 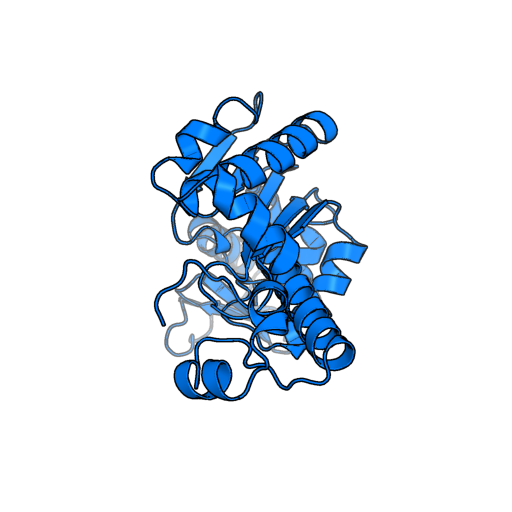833 N N . SER A 1 113 ? 27.340 67.041 110.429 1.00 14.60 112 SER A N 1
ATOM 834 C CA . SER A 1 113 ? 27.661 65.649 110.696 1.00 12.68 112 SER A CA 1
ATOM 835 C C . SER A 1 113 ? 29.118 65.322 110.344 1.00 14.71 112 SER A C 1
ATOM 836 O O . SER A 1 113 ? 29.688 64.384 110.896 1.00 11.70 112 SER A O 1
ATOM 839 N N . LYS A 1 114 ? 29.719 66.096 109.439 1.00 15.53 113 LYS A N 1
ATOM 840 C CA . LYS A 1 114 ? 31.114 65.855 109.049 1.00 19.16 113 LYS A CA 1
ATOM 841 C C . LYS A 1 114 ? 32.074 65.924 110.232 1.00 23.72 113 LYS A C 1
ATOM 842 O O . LYS A 1 114 ? 33.166 65.358 110.176 1.00 28.28 113 LYS A O 1
ATOM 848 N N . LYS A 1 115 ? 31.660 66.626 111.287 1.00 23.48 114 LYS A N 1
ATOM 849 C CA . LYS A 1 115 ? 32.501 66.883 112.454 1.00 25.97 114 LYS A CA 1
ATOM 850 C C . LYS A 1 115 ? 32.176 65.937 113.600 1.00 27.35 114 LYS A C 1
ATOM 851 O O . LYS A 1 115 ? 32.617 66.151 114.730 1.00 30.13 114 LYS A O 1
ATOM 857 N N . LEU A 1 116 ? 31.402 64.897 113.314 1.00 22.58 115 LEU A N 1
ATOM 858 C CA . LEU A 1 116 ? 30.898 64.022 114.360 1.00 19.35 115 LEU A CA 1
ATOM 859 C C . LEU A 1 116 ? 31.269 62.567 114.111 1.00 23.62 115 LEU A C 1
ATOM 860 O O . LEU A 1 116 ? 31.304 62.106 112.962 1.00 24.68 115 LEU A O 1
ATOM 865 N N . SER A 1 117 ? 31.529 61.835 115.191 1.00 22.91 116 SER A N 1
ATOM 866 C CA . SER A 1 117 ? 31.804 60.406 115.083 1.00 22.00 116 SER A CA 1
ATOM 867 C C . SER A 1 117 ? 30.527 59.659 114.715 1.00 24.08 116 SER A C 1
ATOM 868 O O . SER A 1 117 ? 29.421 60.187 114.867 1.00 22.46 116 SER A O 1
ATOM 871 N N . ASN A 1 118 ? 30.679 58.423 114.252 1.00 20.81 117 ASN A N 1
ATOM 872 C CA . ASN A 1 118 ? 29.535 57.604 113.857 1.00 21.80 117 ASN A CA 1
ATOM 873 C C . ASN A 1 118 ? 28.524 57.357 114.970 1.00 24.07 117 ASN A C 1
ATOM 874 O O . ASN A 1 118 ? 27.313 57.417 114.740 1.00 23.23 117 ASN A O 1
ATOM 879 N N . GLU A 1 119 ? 29.022 57.075 116.172 1.00 22.30 118 GLU A N 1
ATOM 880 C CA . GLU A 1 119 ? 28.158 56.844 117.324 1.00 23.95 118 GLU A CA 1
ATOM 881 C C . GLU A 1 119 ? 27.392 58.113 117.705 1.00 17.28 118 GLU A C 1
ATOM 882 O O . GLU A 1 119 ? 26.220 58.063 118.094 1.00 18.81 118 GLU A O 1
ATOM 884 N N . LYS A 1 120 ? 28.052 59.258 117.594 1.00 20.18 119 LYS A N 1
ATOM 885 C CA . LYS A 1 120 ? 27.395 60.520 117.916 1.00 21.92 119 LYS A CA 1
ATOM 886 C C . LYS A 1 120 ? 26.260 60.801 116.919 1.00 18.07 119 LYS A C 1
ATOM 887 O O . LYS A 1 120 ? 25.140 61.154 117.310 1.00 18.74 119 LYS A O 1
ATOM 890 N N . VAL A 1 121 ? 26.549 60.602 115.636 1.00 21.23 120 VAL A N 1
ATOM 891 C CA . VAL A 1 121 ? 25.564 60.775 114.567 1.00 18.78 120 VAL A CA 1
ATOM 892 C C . VAL A 1 121 ? 24.302 59.921 114.746 1.00 19.29 120 VAL A C 1
ATOM 893 O O . VAL A 1 121 ? 23.184 60.442 114.679 1.00 13.96 120 VAL A O 1
ATOM 897 N N . GLU A 1 122 ? 24.484 58.617 114.964 1.00 14.36 121 GLU A N 1
ATOM 898 C CA . GLU A 1 122 ? 23.359 57.717 115.220 1.00 20.32 121 GLU A CA 1
ATOM 899 C C . GLU A 1 122 ? 22.558 58.135 116.461 1.00 18.80 121 GLU A C 1
ATOM 900 O O . GLU A 1 122 ? 21.327 58.087 116.465 1.00 15.62 121 GLU A O 1
ATOM 906 N N . GLU A 1 123 ? 23.260 58.539 117.512 1.00 16.81 122 GLU A N 1
ATOM 907 C CA . GLU A 1 123 ? 22.602 58.972 118.731 1.00 19.07 122 GLU A CA 1
ATOM 908 C C . GLU A 1 123 ? 21.788 60.235 118.468 1.00 18.00 122 GLU A C 1
ATOM 909 O O . GLU A 1 123 ? 20.616 60.328 118.850 1.00 17.61 122 GLU A O 1
ATOM 912 N N . LEU A 1 124 ? 22.406 61.203 117.798 1.00 16.62 123 LEU A N 1
ATOM 913 C CA . LEU A 1 124 ? 21.744 62.475 117.564 1.00 16.28 123 LEU A CA 1
ATOM 914 C C . LEU A 1 124 ? 20.578 62.336 116.584 1.00 13.93 123 LEU A C 1
ATOM 915 O O . LEU A 1 124 ? 19.541 62.960 116.779 1.00 13.47 123 LEU A O 1
ATOM 920 N N . ALA A 1 125 ? 20.737 61.523 115.542 1.00 12.61 124 ALA A N 1
ATOM 921 C CA . ALA A 1 125 ? 19.661 61.377 114.561 1.00 13.38 124 ALA A CA 1
ATOM 922 C C . ALA A 1 125 ? 18.369 60.882 115.199 1.00 14.84 124 ALA A C 1
ATOM 923 O O . ALA A 1 125 ? 17.291 61.361 114.862 1.00 14.37 124 ALA A O 1
ATOM 925 N N . SER A 1 126 ? 18.468 59.932 116.124 1.00 15.82 125 SER A N 1
ATOM 926 C CA . SER A 1 126 ? 17.252 59.456 116.786 1.00 20.86 125 SER A CA 1
ATOM 927 C C . SER A 1 126 ? 16.634 60.538 117.689 1.00 18.73 125 SER A C 1
ATOM 928 O O . SER A 1 126 ? 15.407 60.694 117.724 1.00 14.38 125 SER A O 1
ATOM 931 N N . GLU A 1 127 ? 17.470 61.309 118.385 1.00 16.23 126 GLU A N 1
ATOM 932 C CA . GLU A 1 127 ? 16.958 62.440 119.163 1.00 16.96 126 GLU A CA 1
ATOM 933 C C . GLU A 1 127 ? 16.268 63.444 118.242 1.00 16.64 126 GLU A C 1
ATOM 934 O O . GLU A 1 127 ? 15.185 63.949 118.543 1.00 17.34 126 GLU A O 1
ATOM 940 N N . ILE A 1 128 ? 16.891 63.720 117.107 1.00 14.42 127 ILE A N 1
ATOM 941 C CA . ILE A 1 128 ? 16.326 64.668 116.163 1.00 15.64 127 ILE A CA 1
ATOM 942 C C . ILE A 1 128 ? 14.963 64.199 115.669 1.00 16.36 127 ILE A C 1
ATOM 943 O O . ILE A 1 128 ? 13.978 64.928 115.780 1.00 18.57 127 ILE A O 1
ATOM 948 N N . THR A 1 129 ? 14.905 62.978 115.141 1.00 14.38 128 THR A N 1
ATOM 949 C CA . THR A 1 129 ? 13.679 62.475 114.518 1.00 15.87 128 THR A CA 1
ATOM 950 C C . THR A 1 129 ? 12.563 62.182 115.524 1.00 16.88 128 THR A C 1
ATOM 951 O O . THR A 1 129 ? 11.395 62.045 115.147 1.00 19.07 128 THR A O 1
ATOM 955 N N . GLU A 1 130 ? 12.910 62.108 116.803 1.00 14.49 129 GLU A N 1
ATOM 956 C CA . GLU A 1 130 ? 11.883 61.995 117.837 1.00 17.63 129 GLU A CA 1
ATOM 957 C C . GLU A 1 130 ? 11.132 63.305 118.079 1.00 22.56 129 GLU A C 1
ATOM 958 O O . GLU A 1 130 ? 10.016 63.300 118.606 1.00 18.52 129 GLU A O 1
ATOM 964 N N . THR A 1 131 ? 11.723 64.423 117.672 1.00 15.64 130 THR A N 1
ATOM 965 C CA . THR A 1 131 ? 11.109 65.719 117.934 1.00 14.11 130 THR A CA 1
ATOM 966 C C . THR A 1 131 ? 10.647 66.390 116.650 1.00 17.31 130 THR A C 1
ATOM 967 O O . THR A 1 131 ? 9.565 66.972 116.605 1.00 21.96 130 THR A O 1
ATOM 971 N N . CYS A 1 132 ? 11.464 66.296 115.603 1.00 16.43 131 CYS A N 1
ATOM 972 C CA . CYS A 1 132 ? 11.214 67.031 114.372 1.00 15.72 131 CYS A CA 1
ATOM 973 C C . CYS A 1 132 ? 10.547 66.148 113.323 1.00 23.47 131 CYS A C 1
ATOM 974 O O . CYS A 1 132 ? 10.786 64.941 113.278 1.00 22.19 131 CYS A O 1
ATOM 977 N N . HIS A 1 133 ? 9.699 66.755 112.494 1.00 18.22 132 HIS A N 1
ATOM 978 C CA . HIS A 1 133 ? 9.195 66.101 111.293 1.00 22.05 132 HIS A CA 1
ATOM 979 C C . HIS A 1 133 ? 10.240 66.276 110.200 1.00 21.58 132 HIS A C 1
ATOM 980 O O . HIS A 1 133 ? 11.124 67.119 110.310 1.00 24.62 132 HIS A O 1
ATOM 987 N N . GLY A 1 134 ? 10.129 65.499 109.135 1.00 17.27 133 GLY A N 1
ATOM 988 C CA . GLY A 1 134 ? 11.067 65.616 108.034 1.00 26.13 133 GLY A CA 1
ATOM 989 C C . GLY A 1 134 ? 10.783 64.599 106.948 1.00 21.93 133 GLY A C 1
ATOM 990 O O . GLY A 1 134 ? 9.706 64.008 106.916 1.00 22.67 133 GLY A O 1
ATOM 991 N N . LYS A 1 135 ? 11.739 64.405 106.049 1.00 16.09 134 LYS A N 1
ATOM 992 C CA . LYS A 1 135 ? 11.563 63.464 104.954 1.00 18.18 134 LYS A CA 1
ATOM 993 C C . LYS A 1 135 ? 12.948 63.030 104.496 1.00 16.73 134 LYS A C 1
ATOM 994 O O . LYS A 1 135 ? 13.876 63.840 104.425 1.00 15.09 134 LYS A O 1
ATOM 997 N N . VAL A 1 136 ? 13.084 61.742 104.215 1.00 13.31 135 VAL A N 1
ATOM 998 C CA . VAL A 1 136 ? 14.346 61.166 103.793 1.00 15.88 135 VAL A CA 1
ATOM 999 C C . VAL A 1 136 ? 14.122 60.442 102.468 1.00 16.08 135 VAL A C 1
ATOM 1000 O O . VAL A 1 136 ? 13.150 59.704 102.327 1.00 16.23 135 VAL A O 1
ATOM 1004 N N . LYS A 1 137 ? 14.979 60.697 101.483 1.00 14.64 136 LYS A N 1
ATOM 1005 C CA . LYS A 1 137 ? 15.018 59.867 100.287 1.00 17.32 136 LYS A CA 1
ATOM 1006 C C . LYS A 1 137 ? 16.266 58.985 100.349 1.00 17.01 136 LYS A C 1
ATOM 1007 O O . LYS A 1 137 ? 17.393 59.495 100.353 1.00 11.93 136 LYS A O 1
ATOM 1011 N N . LEU A 1 138 ? 16.058 57.673 100.431 1.00 17.19 137 LEU A N 1
ATOM 1012 C CA . LEU A 1 138 ? 17.165 56.707 100.447 1.00 20.32 137 LEU A CA 1
ATOM 1013 C C . LEU A 1 138 ? 17.313 56.013 99.099 1.00 16.68 137 LEU A C 1
ATOM 1014 O O . LEU A 1 138 ? 16.354 55.431 98.589 1.00 15.36 137 LEU A O 1
ATOM 1019 N N . LEU A 1 139 ? 18.507 56.097 98.517 1.00 12.94 138 LEU A N 1
ATOM 1020 C CA . LEU A 1 139 ? 18.843 55.336 97.310 1.00 17.63 138 LEU A CA 1
ATOM 1021 C C . LEU A 1 139 ? 20.000 54.360 97.552 1.00 16.20 138 LEU A C 1
ATOM 1022 O O . LEU A 1 139 ? 21.176 54.739 97.442 1.00 12.77 138 LEU A O 1
ATOM 1027 N N . ILE A 1 140 ? 19.675 53.111 97.880 1.00 16.05 139 ILE A N 1
ATOM 1028 C CA . ILE A 1 140 ? 20.698 52.069 97.962 1.00 14.86 139 ILE A CA 1
ATOM 1029 C C . ILE A 1 140 ? 21.306 51.906 96.560 1.00 14.33 139 ILE A C 1
ATOM 1030 O O . ILE A 1 140 ? 20.694 52.336 95.568 1.00 16.53 139 ILE A O 1
ATOM 1035 N N . PRO A 1 141 ? 22.532 51.341 96.466 1.00 15.12 140 PRO A N 1
ATOM 1036 C CA . PRO A 1 141 ? 23.216 51.272 95.166 1.00 15.00 140 PRO A CA 1
ATOM 1037 C C . PRO A 1 141 ? 22.390 50.684 94.012 1.00 15.34 140 PRO A C 1
ATOM 1038 O O . PRO A 1 141 ? 22.469 51.201 92.893 1.00 15.86 140 PRO A O 1
ATOM 1042 N N . GLU A 1 142 ? 21.611 49.640 94.266 1.00 14.99 141 GLU A N 1
ATOM 1043 C CA . GLU A 1 142 ? 20.819 49.051 93.180 1.00 22.02 141 GLU A CA 1
ATOM 1044 C C . GLU A 1 142 ? 19.859 50.101 92.639 1.00 19.59 141 GLU A C 1
ATOM 1045 O O . GLU A 1 142 ? 19.751 50.302 91.426 1.00 19.47 141 GLU A O 1
ATOM 1051 N N . LYS A 1 143 ? 19.181 50.794 93.545 1.00 19.45 142 LYS A N 1
ATOM 1052 C CA . LYS A 1 143 ? 18.301 51.891 93.141 1.00 21.82 142 LYS A CA 1
ATOM 1053 C C . LYS A 1 143 ? 19.063 53.083 92.561 1.00 18.69 142 LYS A C 1
ATOM 1054 O O . LYS A 1 143 ? 18.646 53.668 91.555 1.00 16.92 142 LYS A O 1
ATOM 1058 N N . TYR A 1 144 ? 20.172 53.453 93.198 1.00 14.81 143 TYR A N 1
ATOM 1059 C CA . TYR A 1 144 ? 20.967 54.587 92.731 1.00 16.32 143 TYR A CA 1
ATOM 1060 C C . TYR A 1 144 ? 21.412 54.373 91.285 1.00 15.61 143 TYR A C 1
ATOM 1061 O O . TYR A 1 144 ? 21.363 55.288 90.459 1.00 13.95 143 TYR A O 1
ATOM 1070 N N . ASN A 1 145 ? 21.886 53.164 90.991 1.00 17.39 144 ASN A N 1
ATOM 1071 C CA . ASN A 1 145 ? 22.428 52.879 89.665 1.00 13.95 144 ASN A CA 1
ATOM 1072 C C . ASN A 1 145 ? 21.360 52.952 88.562 1.00 14.85 144 ASN A C 1
ATOM 1073 O O . ASN A 1 145 ? 21.641 53.388 87.444 1.00 21.69 144 ASN A O 1
ATOM 1078 N N . ARG A 1 146 ? 20.146 52.516 88.881 1.00 15.36 145 ARG A N 1
ATOM 1079 C CA . ARG A 1 146 ? 19.017 52.665 87.964 1.00 22.50 145 ARG A CA 1
ATOM 1080 C C . ARG A 1 146 ? 18.666 54.142 87.760 1.00 23.38 145 ARG A C 1
ATOM 1081 O O . ARG A 1 146 ? 18.536 54.602 86.622 1.00 27.53 145 ARG A O 1
ATOM 1089 N N . ALA A 1 147 ? 18.536 54.892 88.856 1.00 20.12 146 ALA A N 1
ATOM 1090 C CA . ALA A 1 147 ? 18.239 56.324 88.755 1.00 19.33 146 ALA A CA 1
ATOM 1091 C C . ALA A 1 147 ? 19.309 57.051 87.961 1.00 23.49 146 ALA A C 1
ATOM 1092 O O . ALA A 1 147 ? 18.996 57.920 87.148 1.00 25.66 146 ALA A O 1
ATOM 1094 N N . TYR A 1 148 ? 20.573 56.695 88.180 1.00 20.07 147 TYR A N 1
ATOM 1095 C CA . TYR A 1 148 ? 21.654 57.392 87.497 1.00 17.61 147 TYR A CA 1
ATOM 1096 C C . TYR A 1 148 ? 21.587 57.179 85.986 1.00 22.35 147 TYR A C 1
ATOM 1097 O O . TYR A 1 148 ? 22.025 58.033 85.212 1.00 23.68 147 TYR A O 1
ATOM 1106 N N . SER A 1 149 ? 21.044 56.043 85.565 1.00 22.97 148 SER A N 1
ATOM 1107 C CA . SER A 1 149 ? 20.946 55.751 84.136 1.00 29.64 148 SER A CA 1
ATOM 1108 C C . SER A 1 149 ? 20.104 56.776 83.386 1.00 30.62 148 SER A C 1
ATOM 1109 O O . SER A 1 149 ? 20.395 57.097 82.233 1.00 37.12 148 SER A O 1
ATOM 1112 N N . LYS A 1 150 ? 19.076 57.302 84.049 1.00 32.23 149 LYS A N 1
ATOM 1113 C CA . LYS A 1 150 ? 18.200 58.297 83.442 1.00 29.80 149 LYS A CA 1
ATOM 1114 C C . LYS A 1 150 ? 18.802 59.691 83.465 1.00 32.14 149 LYS A C 1
ATOM 1115 O O . LYS A 1 150 ? 18.446 60.536 82.645 1.00 40.01 149 LYS A O 1
ATOM 1120 N N . PHE A 1 151 ? 19.703 59.945 84.410 1.00 28.80 150 PHE A N 1
ATOM 1121 C CA . PHE A 1 151 ? 20.186 61.311 84.618 1.00 29.98 150 PHE A CA 1
ATOM 1122 C C . PHE A 1 151 ? 21.565 61.545 84.010 1.00 30.55 150 PHE A C 1
ATOM 1123 O O . PHE A 1 151 ? 21.879 62.657 83.557 1.00 28.13 150 PHE A O 1
ATOM 1131 N N . LYS A 1 152 ? 22.383 60.493 84.018 1.00 30.91 151 LYS A N 1
ATOM 1132 C CA . LYS A 1 152 ? 23.750 60.545 83.493 1.00 36.65 151 LYS A CA 1
ATOM 1133 C C . LYS A 1 152 ? 24.546 61.743 84.035 1.00 32.18 151 LYS A C 1
ATOM 1134 O O . LYS A 1 152 ? 25.461 62.236 83.369 1.00 29.45 151 LYS A O 1
ATOM 1137 N N . ASN A 1 153 ? 24.177 62.202 85.235 1.00 29.55 152 ASN A N 1
ATOM 1138 C CA . ASN A 1 153 ? 24.862 63.299 85.925 1.00 22.41 152 ASN A CA 1
ATOM 1139 C C . ASN A 1 153 ? 24.335 63.438 87.352 1.00 23.94 152 ASN A C 1
ATOM 1140 O O . ASN A 1 153 ? 23.136 63.655 87.570 1.00 20.76 152 ASN A O 1
ATOM 1145 N N . ILE A 1 154 ? 25.238 63.335 88.322 1.00 22.20 153 ILE A N 1
ATOM 1146 C CA . ILE A 1 154 ? 24.841 63.276 89.724 1.00 21.90 153 ILE A CA 1
ATOM 1147 C C . ILE A 1 154 ? 24.110 64.540 90.191 1.00 19.95 153 ILE A C 1
ATOM 1148 O O . ILE A 1 154 ? 23.211 64.463 91.032 1.00 17.16 153 ILE A O 1
ATOM 1153 N N . ASN A 1 155 ? 24.477 65.692 89.635 1.00 17.40 154 ASN A N 1
ATOM 1154 C CA . ASN A 1 155 ? 23.799 66.932 89.990 1.00 24.82 154 ASN A CA 1
ATOM 1155 C C . ASN A 1 155 ? 22.353 66.929 89.512 1.00 20.07 154 ASN A C 1
ATOM 1156 O O . ASN A 1 155 ? 21.458 67.353 90.236 1.00 22.20 154 ASN A O 1
ATOM 1161 N N . ARG A 1 156 ? 22.124 66.423 88.303 1.00 24.54 155 ARG A N 1
ATOM 1162 C CA . ARG A 1 156 ? 20.767 66.312 87.779 1.00 25.04 155 ARG A CA 1
ATOM 1163 C C . ARG A 1 156 ? 19.933 65.372 88.646 1.00 23.43 155 ARG A C 1
ATOM 1164 O O . ARG A 1 156 ? 18.778 65.664 88.962 1.00 19.61 155 ARG A O 1
ATOM 1172 N N . LEU A 1 157 ? 20.522 64.241 89.034 1.00 22.01 156 LEU A N 1
ATOM 1173 C CA . LEU A 1 157 ? 19.858 63.315 89.945 1.00 19.41 156 LEU A CA 1
ATOM 1174 C C . LEU A 1 157 ? 19.546 63.997 91.285 1.00 18.10 156 LEU A C 1
ATOM 1175 O O . LEU A 1 157 ? 18.405 63.960 91.750 1.00 15.69 156 LEU A O 1
ATOM 1180 N N . LEU A 1 158 ? 20.551 64.625 91.890 1.00 15.23 157 LEU A N 1
ATOM 1181 C CA . LEU A 1 158 ? 20.357 65.339 93.152 1.00 20.46 157 LEU A CA 1
ATOM 1182 C C . LEU A 1 158 ? 19.250 66.400 93.029 1.00 20.05 157 LEU A C 1
ATOM 1183 O O . LEU A 1 158 ? 18.371 66.510 93.901 1.00 19.27 157 LEU A O 1
ATOM 1188 N N . GLU A 1 159 ? 19.281 67.166 91.941 1.00 17.07 158 GLU A N 1
ATOM 1189 C CA . GLU A 1 159 ? 18.256 68.192 91.728 1.00 20.19 158 GLU A CA 1
ATOM 1190 C C . GLU A 1 159 ? 16.846 67.603 91.756 1.00 20.26 158 GLU A C 1
ATOM 1191 O O . GLU A 1 159 ? 15.987 68.067 92.507 1.00 20.22 158 GLU A O 1
ATOM 1197 N N . ALA A 1 160 ? 16.630 66.541 90.987 1.00 21.07 159 ALA A N 1
ATOM 1198 C CA . ALA A 1 160 ? 15.334 65.875 90.956 1.00 20.63 159 ALA A CA 1
ATOM 1199 C C . ALA A 1 160 ? 14.910 65.397 92.332 1.00 21.36 159 ALA A C 1
ATOM 1200 O O . ALA A 1 160 ? 13.743 65.505 92.697 1.00 23.09 159 ALA A O 1
ATOM 1202 N N . VAL A 1 161 ? 15.854 64.852 93.097 1.00 24.45 160 VAL A N 1
ATOM 1203 C CA . VAL A 1 161 ? 15.525 64.303 94.408 1.00 16.86 160 VAL A CA 1
ATOM 1204 C C . VAL A 1 161 ? 15.169 65.424 95.389 1.00 20.54 160 VAL A C 1
ATOM 1205 O O . VAL A 1 161 ? 14.186 65.336 96.136 1.00 15.68 160 VAL A O 1
ATOM 1209 N N . TYR A 1 162 ? 15.985 66.469 95.395 1.00 14.73 161 TYR A N 1
ATOM 1210 C CA . TYR A 1 162 ? 15.721 67.607 96.269 1.00 24.85 161 TYR A CA 1
ATOM 1211 C C . TYR A 1 162 ? 14.415 68.309 95.881 1.00 19.56 161 TYR A C 1
ATOM 1212 O O . TYR A 1 162 ? 13.592 68.640 96.737 1.00 19.10 161 TYR A O 1
ATOM 1221 N N . ARG A 1 163 ? 14.238 68.537 94.585 1.00 21.53 162 ARG A N 1
ATOM 1222 C CA . ARG A 1 163 ? 13.039 69.205 94.090 1.00 23.50 162 ARG A CA 1
ATOM 1223 C C . ARG A 1 163 ? 11.778 68.499 94.568 1.00 20.97 162 ARG A C 1
ATOM 1224 O O . ARG A 1 163 ? 10.835 69.152 95.003 1.00 25.02 162 ARG A O 1
ATOM 1232 N N . GLU A 1 164 ? 11.766 67.170 94.540 1.00 20.77 163 GLU A N 1
ATOM 1233 C CA . GLU A 1 164 ? 10.572 66.445 94.967 1.00 23.56 163 GLU A CA 1
ATOM 1234 C C . GLU A 1 164 ? 10.305 66.527 96.474 1.00 25.54 163 GLU A C 1
ATOM 1235 O O . GLU A 1 164 ? 9.166 66.750 96.898 1.00 21.10 163 GLU A O 1
ATOM 1241 N N . ILE A 1 165 ? 11.345 66.326 97.283 1.00 23.14 164 ILE A N 1
ATOM 1242 C CA . ILE A 1 165 ? 11.183 66.369 98.742 1.00 25.41 164 ILE A CA 1
ATOM 1243 C C . ILE A 1 165 ? 10.793 67.761 99.229 1.00 17.17 164 ILE A C 1
ATOM 1244 O O . ILE A 1 165 ? 9.894 67.922 100.070 1.00 21.08 164 ILE A O 1
ATOM 1249 N N . VAL A 1 166 ? 11.490 68.766 98.716 1.00 15.90 165 VAL A N 1
ATOM 1250 C CA . VAL A 1 166 ? 11.255 70.133 99.170 1.00 19.66 165 VAL A CA 1
ATOM 1251 C C . VAL A 1 166 ? 9.867 70.601 98.764 1.00 20.38 165 VAL A C 1
ATOM 1252 O O . VAL A 1 166 ? 9.164 71.252 99.545 1.00 20.28 165 VAL A O 1
ATOM 1256 N N . SER A 1 167 ? 9.470 70.262 97.542 1.00 19.87 166 SER A N 1
ATOM 1257 C CA . SER A 1 167 ? 8.132 70.609 97.071 1.00 24.50 166 SER A CA 1
ATOM 1258 C C . SER A 1 167 ? 7.066 70.009 97.978 1.00 23.31 166 SER A C 1
ATOM 1259 O O . SER A 1 167 ? 6.156 70.710 98.421 1.00 25.11 166 SER A O 1
ATOM 1262 N N . ASP A 1 168 ? 7.181 68.714 98.257 1.00 24.20 167 ASP A N 1
ATOM 1263 C CA . ASP A 1 168 ? 6.203 68.044 99.110 1.00 23.06 167 ASP A CA 1
ATOM 1264 C C . ASP A 1 168 ? 6.196 68.618 100.533 1.00 23.71 167 ASP A C 1
ATOM 1265 O O . ASP A 1 168 ? 5.136 68.836 101.115 1.00 23.66 167 ASP A O 1
ATOM 1270 N N . LEU A 1 169 ? 7.374 68.855 101.104 1.00 15.53 168 LEU A N 1
ATOM 1271 C CA . LEU A 1 169 ? 7.430 69.398 102.459 1.00 16.28 168 LEU A CA 1
ATOM 1272 C C . LEU A 1 169 ? 6.901 70.847 102.517 1.00 19.22 168 LEU A C 1
ATOM 1273 O O . LEU A 1 169 ? 6.301 71.248 103.514 1.00 20.31 168 LEU A O 1
ATOM 1278 N N . CYS A 1 170 ? 7.118 71.626 101.459 1.00 18.23 169 CYS A N 1
ATOM 1279 C CA . CYS A 1 170 ? 6.639 73.010 101.442 1.00 26.34 169 CYS A CA 1
ATOM 1280 C C . CYS A 1 170 ? 5.119 73.069 101.327 1.00 26.60 169 CYS A C 1
ATOM 1281 O O . CYS A 1 170 ? 4.478 73.908 101.954 1.00 28.04 169 CYS A O 1
ATOM 1284 N N . GLU A 1 171 ? 4.547 72.166 100.536 1.00 27.93 170 GLU A N 1
ATOM 1285 C CA . GLU A 1 171 ? 3.097 72.096 100.400 1.00 32.85 170 GLU A CA 1
ATOM 1286 C C . GLU A 1 171 ? 2.456 71.724 101.727 1.00 30.93 170 GLU A C 1
ATOM 1287 O O . GLU A 1 171 ? 1.407 72.248 102.089 1.00 31.92 170 GLU A O 1
ATOM 1293 N N . LYS A 1 172 ? 3.112 70.828 102.455 1.00 24.85 171 LYS A N 1
ATOM 1294 C CA . LYS A 1 172 ? 2.590 70.301 103.706 1.00 19.68 171 LYS A CA 1
ATOM 1295 C C . LYS A 1 172 ? 2.799 71.264 104.879 1.00 26.78 171 LYS A C 1
ATOM 1296 O O . LYS A 1 172 ? 1.909 71.451 105.711 1.00 31.00 171 LYS A O 1
ATOM 1302 N N . PHE A 1 173 ? 3.969 71.889 104.948 1.00 22.84 172 PHE A N 1
ATOM 1303 C CA . PHE A 1 173 ? 4.325 72.630 106.148 1.00 22.70 172 PHE A CA 1
ATOM 1304 C C . PHE A 1 173 ? 4.391 74.147 105.976 1.00 23.13 172 PHE A C 1
ATOM 1305 O O . PHE A 1 173 ? 4.409 74.874 106.972 1.00 22.80 172 PHE A O 1
ATOM 1313 N N . SER A 1 174 ? 4.436 74.613 104.728 1.00 25.00 173 SER A N 1
ATOM 1314 C CA . SER A 1 174 ? 4.520 76.048 104.430 1.00 19.00 173 SER A CA 1
ATOM 1315 C C . SER A 1 174 ? 5.502 76.818 105.330 1.00 26.25 173 SER A C 1
ATOM 1316 O O . SER A 1 174 ? 5.084 77.646 106.154 1.00 21.92 173 SER A O 1
ATOM 1319 N N . PRO A 1 175 ? 6.812 76.547 105.179 1.00 21.69 174 PRO A N 1
ATOM 1320 C CA . PRO A 1 175 ? 7.827 77.185 106.024 1.00 16.68 174 PRO A CA 1
ATOM 1321 C C . PRO A 1 175 ? 8.098 78.621 105.586 1.00 18.47 174 PRO A C 1
ATOM 1322 O O . PRO A 1 175 ? 7.778 78.993 104.459 1.00 17.26 174 PRO A O 1
ATOM 1326 N N . LYS A 1 176 ? 8.715 79.410 106.456 1.00 16.64 175 LYS A N 1
ATOM 1327 C CA . LYS A 1 176 ? 9.099 80.761 106.093 1.00 15.06 175 LYS A CA 1
ATOM 1328 C C . LYS A 1 176 ? 10.400 80.771 105.298 1.00 17.80 175 LYS A C 1
ATOM 1329 O O . LYS A 1 176 ? 10.607 81.645 104.454 1.00 16.90 175 LYS A O 1
ATOM 1335 N N . VAL A 1 177 ? 11.290 79.822 105.598 1.00 14.28 176 VAL A N 1
ATOM 1336 C CA . VAL A 1 177 ? 12.623 79.780 104.994 1.00 13.50 176 VAL A CA 1
ATOM 1337 C C . VAL A 1 177 ? 12.985 78.339 104.631 1.00 17.45 176 VAL A C 1
ATOM 1338 O O . VAL A 1 177 ? 12.622 77.411 105.347 1.00 14.96 176 VAL A O 1
ATOM 1342 N N . VAL A 1 178 ? 13.680 78.161 103.512 1.00 14.34 177 VAL A N 1
ATOM 1343 C CA . VAL A 1 178 ? 14.237 76.868 103.135 1.00 16.12 177 VAL A CA 1
ATOM 1344 C C . VAL A 1 178 ? 15.746 77.076 102.908 1.00 16.20 177 VAL A C 1
ATOM 1345 O O . VAL A 1 178 ? 16.141 77.971 102.166 1.00 18.34 177 VAL A O 1
ATOM 1349 N N . VAL A 1 179 ? 16.581 76.281 103.580 1.00 12.59 178 VAL A N 1
ATOM 1350 C CA . VAL A 1 179 ? 18.034 76.400 103.452 1.00 13.72 178 VAL A CA 1
ATOM 1351 C C . VAL A 1 179 ? 18.639 75.073 102.997 1.00 15.64 178 VAL A C 1
ATOM 1352 O O . VAL A 1 179 ? 18.312 74.012 103.552 1.00 14.20 178 VAL A O 1
ATOM 1356 N N . VAL A 1 180 ? 19.519 75.119 101.998 1.00 16.42 179 VAL A N 1
ATOM 1357 C CA . VAL A 1 180 ? 20.136 73.891 101.490 1.00 19.03 179 VAL A CA 1
ATOM 1358 C C . VAL A 1 180 ? 21.595 74.140 101.081 1.00 22.70 179 VAL A C 1
ATOM 1359 O O . VAL A 1 180 ? 21.951 75.254 100.689 1.00 17.11 179 VAL A O 1
ATOM 1363 N N A ASP A 1 181 ? 22.439 73.119 101.210 0.60 22.42 180 ASP A N 1
ATOM 1364 N N B ASP A 1 181 ? 22.434 73.112 101.211 0.40 22.47 180 ASP A N 1
ATOM 1365 C CA A ASP A 1 181 ? 23.815 73.211 100.747 0.60 22.82 180 ASP A CA 1
ATOM 1366 C CA B ASP A 1 181 ? 23.805 73.178 100.724 0.40 22.87 180 ASP A CA 1
ATOM 1367 C C A ASP A 1 181 ? 23.835 73.401 99.243 0.60 23.58 180 ASP A C 1
ATOM 1368 C C B ASP A 1 181 ? 23.797 73.440 99.230 0.40 23.61 180 ASP A C 1
ATOM 1369 O O A ASP A 1 181 ? 23.022 72.818 98.533 0.60 26.61 180 ASP A O 1
ATOM 1370 O O B ASP A 1 181 ? 22.925 72.951 98.517 0.40 26.46 180 ASP A O 1
ATOM 1379 N N . LYS A 1 182 ? 24.758 74.221 98.755 1.00 23.74 181 LYS A N 1
ATOM 1380 C CA . LYS A 1 182 ? 24.908 74.410 97.321 1.00 28.00 181 LYS A CA 1
ATOM 1381 C C . LYS A 1 182 ? 25.569 73.154 96.754 1.00 27.23 181 LYS A C 1
ATOM 1382 O O . LYS A 1 182 ? 26.795 73.043 96.730 1.00 32.89 181 LYS A O 1
ATOM 1388 N N . PHE A 1 183 ? 24.750 72.203 96.320 1.00 25.21 182 PHE A N 1
ATOM 1389 C CA . PHE A 1 183 ? 25.255 70.935 95.804 1.00 27.86 182 PHE A CA 1
ATOM 1390 C C . PHE A 1 183 ? 25.493 70.952 94.290 1.00 30.93 182 PHE A C 1
ATOM 1391 O O . PHE A 1 183 ? 26.159 70.060 93.744 1.00 33.57 182 PHE A O 1
ATOM 1399 N N . SER A 1 184 ? 24.944 71.964 93.620 1.00 29.91 183 SER A N 1
ATOM 1400 C CA . SER A 1 184 ? 25.175 72.165 92.193 1.00 27.37 183 SER A CA 1
ATOM 1401 C C . SER A 1 184 ? 24.928 73.626 91.854 1.00 32.56 183 SER A C 1
ATOM 1402 O O . SER A 1 184 ? 24.228 74.326 92.588 1.00 25.63 183 SER A O 1
ATOM 1405 N N . ASN A 1 185 ? 25.496 74.092 90.746 1.00 32.96 184 ASN A N 1
ATOM 1406 C CA . ASN A 1 185 ? 25.306 75.479 90.348 1.00 35.30 184 ASN A CA 1
ATOM 1407 C C . ASN A 1 185 ? 23.871 75.750 89.912 1.00 27.27 184 ASN A C 1
ATOM 1408 O O . ASN A 1 185 ? 23.477 76.894 89.724 1.00 34.49 184 ASN A O 1
ATOM 1413 N N . ARG A 1 186 ? 23.090 74.685 89.775 1.00 32.00 185 ARG A N 1
ATOM 1414 C CA . ARG A 1 186 ? 21.725 74.785 89.282 1.00 32.91 185 ARG A CA 1
ATOM 1415 C C . ARG A 1 186 ? 20.686 74.572 90.391 1.00 30.29 185 ARG A C 1
ATOM 1416 O O . ARG A 1 186 ? 19.480 74.666 90.147 1.00 31.51 185 ARG A O 1
ATOM 1424 N N . ALA A 1 187 ? 21.147 74.281 91.607 1.00 28.29 186 ALA A N 1
ATOM 1425 C CA . ALA A 1 187 ? 20.236 73.921 92.702 1.00 32.21 186 ALA A CA 1
ATOM 1426 C C . ALA A 1 187 ? 19.206 75.010 93.022 1.00 29.39 186 ALA A C 1
ATOM 1427 O O . ALA A 1 187 ? 18.019 74.717 93.202 1.00 28.30 186 ALA A O 1
ATOM 1429 N N . GLU A 1 188 ? 19.659 76.258 93.101 1.00 28.13 187 GLU A N 1
ATOM 1430 C CA . GLU A 1 188 ? 18.752 77.373 93.381 1.00 29.20 187 GLU A CA 1
ATOM 1431 C C . GLU A 1 188 ? 17.663 77.424 92.314 1.00 27.76 187 GLU A C 1
ATOM 1432 O O . GLU A 1 188 ? 16.467 77.400 92.621 1.00 28.45 187 GLU A O 1
ATOM 1438 N N . GLU A 1 189 ? 18.104 77.463 91.060 1.00 33.39 188 GLU A N 1
ATOM 1439 C CA . GLU A 1 189 ? 17.237 77.471 89.880 1.00 35.14 188 GLU A CA 1
ATOM 1440 C C . GLU A 1 189 ? 16.144 76.395 89.923 1.00 32.49 188 GLU A C 1
ATOM 1441 O O . GLU A 1 189 ? 14.975 76.657 89.625 1.00 28.16 188 GLU A O 1
ATOM 1447 N N . VAL A 1 190 ? 16.524 75.183 90.302 1.00 27.38 189 VAL A N 1
ATOM 1448 C CA . VAL A 1 190 ? 15.561 74.090 90.386 1.00 32.16 189 VAL A CA 1
ATOM 1449 C C . VAL A 1 190 ? 14.589 74.254 91.560 1.00 31.69 189 VAL A C 1
ATOM 1450 O O . VAL A 1 190 ? 13.393 73.954 91.443 1.00 31.89 189 VAL A O 1
ATOM 1454 N N . LEU A 1 191 ? 15.096 74.737 92.690 1.00 25.62 190 LEU A N 1
ATOM 1455 C CA . LEU A 1 191 ? 14.273 74.802 93.894 1.00 22.81 190 LEU A CA 1
ATOM 1456 C C . LEU A 1 191 ? 13.388 76.049 93.965 1.00 25.19 190 LEU A C 1
ATOM 1457 O O . LEU A 1 191 ? 12.347 76.031 94.622 1.00 30.14 190 LEU A O 1
ATOM 1462 N N . LYS A 1 192 ? 13.796 77.111 93.272 1.00 24.31 191 LYS A N 1
ATOM 1463 C CA . LYS A 1 192 ? 13.082 78.397 93.296 1.00 31.28 191 LYS A CA 1
ATOM 1464 C C . LYS A 1 192 ? 11.570 78.285 93.128 1.00 28.17 191 LYS A C 1
ATOM 1465 O O . LYS A 1 192 ? 10.822 78.966 93.825 1.00 31.75 191 LYS A O 1
ATOM 1468 N N . ASP A 1 193 ? 11.115 77.409 92.236 1.00 34.35 192 ASP A N 1
ATOM 1469 C CA . ASP A 1 193 ? 9.688 77.370 91.906 1.00 32.73 192 ASP A CA 1
ATOM 1470 C C . ASP A 1 193 ? 8.855 76.313 92.631 1.00 33.69 192 ASP A C 1
ATOM 1471 O O . ASP A 1 193 ? 7.703 76.077 92.260 1.00 31.85 192 ASP A O 1
ATOM 1476 N N . VAL A 1 194 ? 9.413 75.682 93.662 1.00 30.47 193 VAL A N 1
ATOM 1477 C CA . VAL A 1 194 ? 8.627 74.730 94.453 1.00 25.63 193 VAL A CA 1
ATOM 1478 C C . VAL A 1 194 ? 8.503 75.125 95.934 1.00 23.15 193 VAL A C 1
ATOM 1479 O O . VAL A 1 194 ? 7.758 74.490 96.685 1.00 19.64 193 VAL A O 1
ATOM 1483 N N . VAL A 1 195 ? 9.207 76.186 96.340 1.00 23.86 194 VAL A N 1
ATOM 1484 C CA . VAL A 1 195 ? 9.197 76.636 97.741 1.00 21.41 194 VAL A CA 1
ATOM 1485 C C . VAL A 1 195 ? 8.028 77.580 98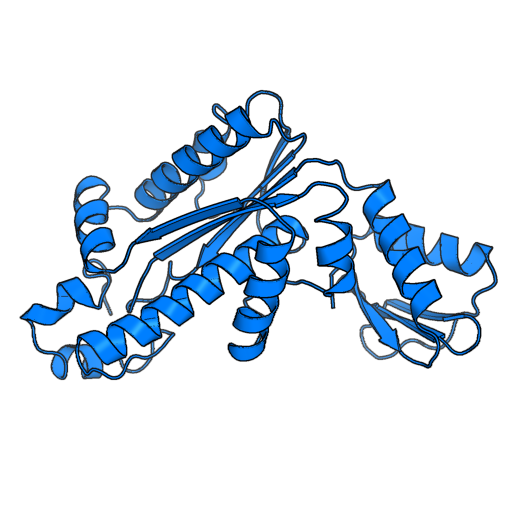.098 1.00 24.68 194 VAL A C 1
ATOM 1486 O O . VAL A 1 195 ? 7.936 78.073 99.230 1.00 19.51 194 VAL A O 1
ATOM 1490 N N . LYS A 1 196 ? 7.134 77.807 97.138 1.00 25.06 195 LYS A N 1
ATOM 1491 C CA . LYS A 1 196 ? 6.038 78.775 97.282 1.00 23.36 195 LYS A CA 1
ATOM 1492 C C . LYS A 1 196 ? 6.519 80.149 97.796 1.00 17.87 195 LYS A C 1
ATOM 1493 O O . LYS A 1 196 ? 7.442 80.742 97.236 1.00 16.89 195 LYS A O 1
ATOM 1499 N N . GLY A 1 197 ? 5.923 80.639 98.878 1.00 15.06 196 GLY A N 1
ATOM 1500 C CA . GLY A 1 197 ? 6.287 81.956 99.389 1.00 24.43 196 GLY A CA 1
ATOM 1501 C C . GLY A 1 197 ? 7.467 81.985 100.351 1.00 22.58 196 GLY A C 1
ATOM 1502 O O . GLY A 1 197 ? 7.828 83.042 100.876 1.00 18.09 196 GLY A O 1
ATOM 1503 N N . ALA A 1 198 ? 8.077 80.827 100.580 1.00 17.96 197 ALA A N 1
ATOM 1504 C CA . ALA A 1 198 ? 9.220 80.744 101.488 1.00 19.07 197 ALA A CA 1
ATOM 1505 C C . ALA A 1 198 ? 10.438 81.453 100.917 1.00 16.74 197 ALA A C 1
ATOM 1506 O O . ALA A 1 198 ? 10.636 81.496 99.698 1.00 20.62 197 ALA A O 1
ATOM 1508 N N . ARG A 1 199 ? 11.262 82.016 101.795 1.00 15.83 198 ARG A N 1
ATOM 1509 C CA . ARG A 1 199 ? 12.573 82.495 101.374 1.00 17.28 198 ARG A CA 1
ATOM 1510 C C . ARG A 1 199 ? 13.487 81.285 101.163 1.00 20.31 198 ARG A C 1
ATOM 1511 O O . ARG A 1 199 ? 13.564 80.404 102.020 1.00 19.39 198 ARG A O 1
ATOM 1519 N N . LEU A 1 200 ? 14.166 81.236 100.019 1.00 21.87 199 LEU A N 1
ATOM 1520 C CA . LEU A 1 200 ? 15.060 80.120 99.703 1.00 20.28 199 LEU A CA 1
ATOM 1521 C C . LEU A 1 200 ? 16.519 80.534 99.807 1.00 24.42 199 LEU A C 1
ATOM 1522 O O . LEU A 1 200 ? 16.932 81.536 99.224 1.00 17.41 199 LEU A O 1
ATOM 1527 N N . GLU A 1 201 ? 17.301 79.765 100.555 1.00 20.10 200 GLU A N 1
ATOM 1528 C CA . GLU A 1 201 ? 18.734 80.011 100.629 1.00 20.09 200 GLU A CA 1
ATOM 1529 C C . GLU A 1 201 ? 19.533 78.782 100.206 1.00 26.46 200 GLU A C 1
ATOM 1530 O O . GLU A 1 201 ? 19.482 77.740 100.857 1.00 19.10 200 GLU A O 1
ATOM 1536 N N . VAL A 1 202 ? 20.256 78.915 99.098 1.00 28.44 201 VAL A N 1
ATOM 1537 C CA . VAL A 1 202 ? 21.182 77.900 98.627 1.00 23.69 201 VAL A CA 1
ATOM 1538 C C . VAL A 1 202 ? 22.584 78.494 98.688 1.00 28.66 201 VAL A C 1
ATOM 1539 O O . VAL A 1 202 ? 22.905 79.413 97.931 1.00 28.20 201 VAL A O 1
ATOM 1543 N N . ARG A 1 203 ? 23.420 77.975 99.584 1.00 23.06 202 ARG A N 1
ATOM 1544 C CA . ARG A 1 203 ? 24.714 78.593 99.839 1.00 26.03 202 ARG A CA 1
ATOM 1545 C C . ARG A 1 203 ? 25.734 77.625 100.437 1.00 27.23 202 ARG A C 1
ATOM 1546 O O . ARG A 1 203 ? 25.366 76.621 101.061 1.00 25.58 202 ARG A O 1
ATOM 1554 N N . PRO A 1 204 ? 27.030 77.932 100.262 1.00 26.18 203 PRO A N 1
ATOM 1555 C CA . PRO A 1 204 ? 28.055 77.075 100.865 1.00 25.74 203 PRO A CA 1
ATOM 1556 C C . PRO A 1 204 ? 27.992 77.194 102.375 1.00 26.24 203 PRO A C 1
ATOM 1557 O O . PRO A 1 204 ? 27.359 78.136 102.871 1.00 20.51 203 PRO A O 1
ATOM 1561 N N . LYS A 1 205 ? 28.619 76.256 103.083 1.00 17.71 204 LYS A N 1
ATOM 1562 C CA . LYS A 1 205 ? 28.617 76.252 104.548 1.00 25.46 204 LYS A CA 1
ATOM 1563 C C . LYS A 1 205 ? 27.200 76.376 105.123 1.00 25.35 204 LYS A C 1
ATOM 1564 O O . LYS A 1 205 ? 26.993 77.006 106.163 1.00 22.39 204 LYS A O 1
ATOM 1567 N N . ALA A 1 206 ? 26.234 75.764 104.443 1.00 20.52 205 ALA A N 1
ATOM 1568 C CA . ALA A 1 206 ? 24.843 75.835 104.860 1.00 20.75 205 ALA A CA 1
ATOM 1569 C C . ALA A 1 206 ? 24.627 75.160 106.213 1.00 18.34 205 ALA A C 1
ATOM 1570 O O . ALA A 1 206 ? 23.621 75.402 106.868 1.00 16.04 205 ALA A O 1
ATOM 1572 N N . GLU A 1 207 ? 25.572 74.316 106.628 1.00 17.65 206 GLU A N 1
ATOM 1573 C CA . GLU A 1 207 ? 25.440 73.569 107.881 1.00 20.14 206 GLU A CA 1
ATOM 1574 C C . GLU A 1 207 ? 25.624 74.456 109.104 1.00 22.48 206 GLU A C 1
ATOM 1575 O O . GLU A 1 207 ? 25.459 74.012 110.241 1.00 20.04 206 GLU A O 1
ATOM 1581 N N . ASP A 1 208 ? 25.942 75.721 108.864 1.00 21.12 207 ASP A N 1
ATOM 1582 C CA . ASP A 1 208 ? 25.941 76.706 109.935 1.00 24.88 207 ASP A CA 1
ATOM 1583 C C . ASP A 1 208 ? 24.511 76.918 110.463 1.00 22.84 207 ASP A C 1
ATOM 1584 O O . ASP A 1 208 ? 24.312 77.365 111.602 1.00 19.34 207 ASP A O 1
ATOM 1589 N N . ASP A 1 209 ? 23.528 76.587 109.621 1.00 16.68 208 ASP A N 1
ATOM 1590 C CA . ASP A 1 209 ? 22.117 76.600 109.998 1.00 15.24 208 ASP A CA 1
ATOM 1591 C C . ASP A 1 209 ? 21.765 75.336 110.797 1.00 16.08 208 ASP A C 1
ATOM 1592 O O . ASP A 1 209 ? 22.110 74.222 110.395 1.00 10.05 208 ASP A O 1
ATOM 1597 N N . LEU A 1 210 ? 21.095 75.507 111.934 1.00 15.63 209 LEU A N 1
ATOM 1598 C CA . LEU A 1 210 ? 20.739 74.366 112.783 1.00 12.37 209 LEU A CA 1
ATOM 1599 C C . LEU A 1 210 ? 19.926 73.268 112.078 1.00 13.67 209 LEU A C 1
ATOM 1600 O O . LEU A 1 210 ? 20.141 72.068 112.321 1.00 9.16 209 LEU A O 1
ATOM 1605 N N . ALA A 1 211 ? 18.979 73.672 111.232 1.00 11.39 210 ALA A N 1
ATOM 1606 C CA . ALA A 1 211 ? 18.106 72.696 110.586 1.00 14.54 210 ALA A CA 1
ATOM 1607 C C . ALA A 1 211 ? 18.852 71.914 109.492 1.0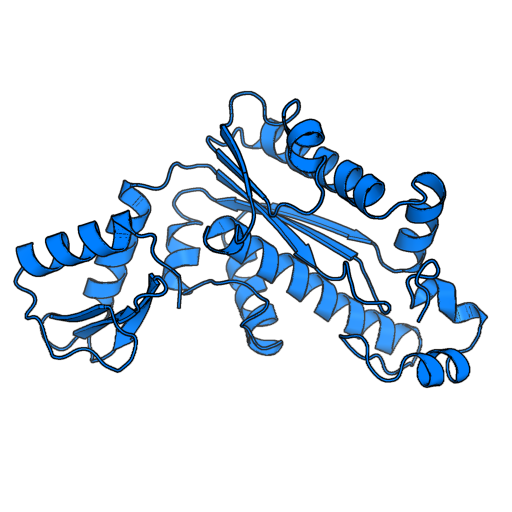0 12.21 210 ALA A C 1
ATOM 1608 O O . ALA A 1 211 ? 18.619 70.711 109.289 1.00 9.82 210 ALA A O 1
ATOM 1610 N N . VAL A 1 212 ? 19.740 72.607 108.780 1.00 12.35 211 VAL A N 1
ATOM 1611 C CA . VAL A 1 212 ? 20.593 71.952 107.800 1.00 11.46 211 VAL A CA 1
ATOM 1612 C C . VAL A 1 212 ? 21.517 70.948 108.487 1.00 12.89 211 VAL A C 1
ATOM 1613 O O . VAL A 1 212 ? 21.686 69.828 108.005 1.00 10.25 211 VAL A O 1
ATOM 1617 N N . ALA A 1 213 ? 22.101 71.341 109.619 1.00 10.19 212 ALA A N 1
ATOM 1618 C CA . ALA A 1 213 ? 22.964 70.437 110.359 1.00 11.52 212 ALA A CA 1
ATOM 1619 C C . ALA A 1 213 ? 22.186 69.214 110.863 1.00 9.34 212 ALA A C 1
ATOM 1620 O O . ALA A 1 213 ? 22.662 68.080 110.760 1.00 6.45 212 ALA A O 1
ATOM 1622 N N . ALA A 1 214 ? 20.996 69.448 111.412 1.00 10.59 213 ALA A N 1
ATOM 1623 C CA . ALA A 1 214 ? 20.143 68.351 111.844 1.00 11.29 213 ALA A CA 1
ATOM 1624 C C . ALA A 1 214 ? 19.903 67.423 110.664 1.00 8.70 213 ALA A C 1
ATOM 1625 O O . ALA A 1 214 ? 19.967 66.204 110.800 1.00 8.65 213 ALA A O 1
ATOM 1627 N N . ALA A 1 215 ? 19.650 67.993 109.489 1.00 9.33 214 ALA A N 1
ATOM 1628 C CA . ALA A 1 215 ? 19.414 67.152 108.321 1.00 9.21 214 ALA A CA 1
ATOM 1629 C C . ALA A 1 215 ? 20.658 66.360 107.918 1.00 10.98 214 ALA A C 1
ATOM 1630 O O . ALA A 1 215 ? 20.540 65.230 107.456 1.00 9.41 214 ALA A O 1
ATOM 1632 N N . SER A 1 216 ? 21.850 66.932 108.107 1.00 10.47 215 SER A N 1
ATOM 1633 C CA . SER A 1 216 ? 23.082 66.229 107.718 1.00 7.58 215 SER A CA 1
ATOM 1634 C C . SER A 1 216 ? 23.299 65.016 108.614 1.00 7.72 215 SER A C 1
ATOM 1635 O O . SER A 1 216 ? 23.805 63.980 108.181 1.00 10.37 215 SER A O 1
ATOM 1638 N N . ILE A 1 217 ? 22.889 65.156 109.866 1.00 8.13 216 ILE A N 1
ATOM 1639 C CA . ILE A 1 217 ? 23.007 64.101 110.856 1.00 9.99 216 ILE A CA 1
ATOM 1640 C C . ILE A 1 217 ? 22.035 62.949 110.547 1.00 9.12 216 ILE A C 1
ATOM 1641 O O . ILE A 1 217 ? 22.402 61.774 110.625 1.00 9.46 216 ILE A O 1
ATOM 1646 N N . VAL A 1 218 ? 20.798 63.297 110.198 1.00 10.63 217 VAL A N 1
ATOM 1647 C CA . VAL A 1 218 ? 19.799 62.303 109.816 1.00 8.58 217 VAL A CA 1
ATOM 1648 C C . VAL A 1 218 ? 20.206 61.592 108.534 1.00 10.10 217 VAL A C 1
ATOM 1649 O O . VAL A 1 218 ? 20.176 60.364 108.464 1.00 9.33 217 VAL A O 1
ATOM 1653 N N . ALA A 1 219 ? 20.594 62.356 107.518 1.00 9.84 218 ALA A N 1
ATOM 1654 C CA . ALA A 1 219 ? 21.029 61.743 106.266 1.00 8.19 218 ALA A CA 1
ATOM 1655 C C . ALA A 1 219 ? 22.223 60.801 106.499 1.00 12.81 218 ALA A C 1
ATOM 1656 O O . ALA A 1 219 ? 22.268 59.705 105.937 1.00 11.28 218 ALA A O 1
ATOM 1658 N N . LYS A 1 220 ? 23.177 61.220 107.334 1.00 9.86 219 LYS A N 1
ATOM 1659 C CA . LYS A 1 220 ? 24.363 60.408 107.580 1.00 10.99 219 LYS A CA 1
ATOM 1660 C C . LYS A 1 220 ? 24.021 59.144 108.379 1.00 11.83 219 LYS A C 1
ATOM 1661 O O . LYS A 1 220 ? 24.506 58.071 108.063 1.00 8.61 219 LYS A O 1
ATOM 1667 N N . ALA A 1 221 ? 23.167 59.272 109.392 1.00 11.92 220 ALA A N 1
ATOM 1668 C CA . ALA A 1 221 ? 22.778 58.114 110.177 1.00 13.38 220 ALA A CA 1
ATOM 1669 C C . ALA A 1 221 ? 22.035 57.094 109.318 1.00 13.47 220 ALA A C 1
ATOM 1670 O O . ALA A 1 221 ? 22.210 55.895 109.506 1.00 12.14 220 ALA A O 1
ATOM 1672 N N . VAL A 1 222 ? 21.201 57.566 108.386 1.00 14.70 221 VAL A N 1
ATOM 1673 C CA . VAL A 1 222 ? 20.505 56.649 107.489 1.00 14.16 221 VAL A CA 1
ATOM 1674 C C . VAL A 1 222 ? 21.524 55.895 106.642 1.00 12.73 221 VAL A C 1
ATOM 1675 O O . VAL A 1 222 ? 21.421 54.678 106.462 1.00 11.42 221 VAL A O 1
ATOM 1679 N N . ARG A 1 223 ? 22.519 56.612 106.135 1.00 11.94 222 ARG A N 1
ATOM 1680 C CA . ARG A 1 223 ? 23.583 55.960 105.372 1.00 11.45 222 ARG A CA 1
ATOM 1681 C C . ARG A 1 223 ? 24.303 54.881 106.200 1.00 12.45 222 ARG A C 1
ATOM 1682 O O . ARG A 1 223 ? 24.502 53.754 105.728 1.00 11.32 222 ARG A O 1
ATOM 1690 N N . LEU A 1 224 ? 24.689 55.228 107.428 1.00 12.51 223 LEU A N 1
ATOM 1691 C CA . LEU A 1 224 ? 25.438 54.305 108.287 1.00 13.81 223 LEU A CA 1
ATOM 1692 C C . LEU A 1 224 ? 24.621 53.054 108.595 1.00 18.47 223 LEU A C 1
ATOM 1693 O O . LEU A 1 224 ? 25.150 51.926 108.599 1.00 11.69 223 LEU A O 1
ATOM 1698 N N . LYS A 1 225 ? 23.330 53.255 108.848 1.00 14.26 224 LYS A N 1
ATOM 1699 C CA . LYS A 1 225 ? 22.434 52.132 109.103 1.00 17.31 224 LYS A CA 1
ATOM 1700 C C . LYS A 1 225 ? 22.346 51.225 107.877 1.00 15.48 224 LYS A C 1
ATOM 1701 O O . LYS A 1 225 ? 22.402 50.000 107.994 1.00 20.16 224 LYS A O 1
ATOM 1706 N N . THR A 1 226 ? 22.220 51.836 106.705 1.00 12.83 225 THR A N 1
ATOM 1707 C CA . THR A 1 226 ? 22.122 51.097 105.454 1.00 14.47 225 THR A CA 1
ATOM 1708 C C . THR A 1 226 ? 23.427 50.344 105.121 1.00 17.31 225 THR A C 1
ATOM 1709 O O . THR A 1 226 ? 23.391 49.202 104.647 1.00 14.44 225 THR A O 1
ATOM 1713 N N . MET A 1 227 ? 24.570 50.978 105.382 1.00 16.17 226 MET A N 1
ATOM 1714 C CA . MET A 1 227 ? 25.873 50.334 105.193 1.00 14.27 226 MET A CA 1
ATOM 1715 C C . MET A 1 227 ? 25.977 49.036 105.997 1.00 16.87 226 MET A C 1
ATOM 1716 O O . MET A 1 227 ? 26.406 48.005 105.468 1.00 18.43 226 MET A O 1
ATOM 1721 N N . LYS A 1 228 ? 25.572 49.084 107.265 1.00 17.06 227 LYS A N 1
ATOM 1722 C CA . LYS A 1 228 ? 25.534 47.885 108.091 1.00 20.05 227 LYS A CA 1
ATOM 1723 C C . LYS A 1 228 ? 24.613 46.815 107.496 1.00 18.70 227 LYS A C 1
ATOM 1724 O O . LYS A 1 228 ? 24.985 45.645 107.451 1.00 18.90 227 LYS A O 1
ATOM 1728 N N . GLU A 1 229 ? 23.419 47.213 107.054 1.00 18.47 228 GLU A N 1
ATOM 1729 C CA . GLU A 1 229 ? 22.483 46.271 106.449 1.00 19.49 228 GLU A CA 1
ATOM 1730 C C . GLU A 1 229 ? 23.091 45.651 105.202 1.00 19.78 228 GLU A C 1
ATOM 1731 O O . GLU A 1 229 ? 22.967 44.450 104.992 1.00 20.61 228 GLU A O 1
ATOM 1737 N N . LEU A 1 230 ? 23.734 46.463 104.367 1.00 11.99 229 LEU A N 1
ATOM 1738 C CA . LEU A 1 230 ? 24.344 45.932 103.150 1.00 15.96 229 LEU A CA 1
ATOM 1739 C C . LEU A 1 230 ? 25.421 44.897 103.488 1.00 15.38 229 LEU A C 1
ATOM 1740 O O . LEU A 1 230 ? 25.567 43.892 102.788 1.00 16.27 229 LEU A O 1
ATOM 1745 N N . GLU A 1 231 ? 26.159 45.144 104.567 1.00 15.57 230 GLU A N 1
ATOM 1746 C CA . GLU A 1 231 ? 27.234 44.251 104.977 1.00 20.79 230 GLU A CA 1
ATOM 1747 C C . GLU A 1 231 ? 26.693 42.890 105.416 1.00 22.71 230 GLU A C 1
ATOM 1748 O O . GLU A 1 231 ? 27.282 41.864 105.112 1.00 19.87 230 GLU A O 1
ATOM 1754 N N . LYS A 1 232 ? 25.585 42.890 106.147 1.00 16.17 231 LYS A N 1
ATOM 1755 C CA . LYS A 1 232 ? 25.035 41.654 106.670 1.00 26.40 231 LYS A CA 1
ATOM 1756 C C . LYS A 1 232 ? 24.275 40.927 105.565 1.00 26.84 231 LYS A C 1
ATOM 1757 O O . LYS A 1 232 ? 24.301 39.700 105.479 1.00 26.04 231 LYS A O 1
ATOM 1761 N N . ARG A 1 233 ? 23.649 41.704 104.691 1.00 19.47 232 ARG A N 1
ATOM 1762 C CA . ARG A 1 233 ? 22.887 41.179 103.565 1.00 17.20 232 ARG A CA 1
ATOM 1763 C C . ARG A 1 233 ? 23.748 40.426 102.536 1.00 26.51 232 ARG A C 1
ATOM 1764 O O . ARG A 1 233 ? 23.348 39.385 102.005 1.00 21.75 232 ARG A O 1
ATOM 1772 N N . PHE A 1 234 ? 24.933 40.949 102.250 1.00 19.05 233 PHE A N 1
ATOM 1773 C CA . PHE A 1 234 ? 25.739 40.374 101.196 1.00 21.14 233 PHE A CA 1
ATOM 1774 C C . PHE A 1 234 ? 27.026 39.794 101.733 1.00 19.99 233 PHE A C 1
ATOM 1775 O O . PHE A 1 234 ? 27.917 39.452 100.956 1.00 23.12 233 PHE A O 1
ATOM 1783 N N . LYS A 1 235 ? 27.104 39.701 103.061 1.00 17.81 234 LYS A N 1
ATOM 1784 C CA . LYS A 1 235 ? 28.230 39.076 103.754 1.00 22.08 234 LYS A CA 1
ATOM 1785 C C . LYS A 1 235 ? 29.552 39.649 103.275 1.00 26.68 234 LYS A C 1
ATOM 1786 O O . LYS A 1 235 ? 30.461 38.917 102.864 1.00 18.34 234 LYS A O 1
ATOM 1789 N N . VAL A 1 236 ? 29.647 40.972 103.326 1.00 22.23 235 VAL A N 1
ATOM 1790 C CA . VAL A 1 236 ? 30.797 41.672 102.779 1.00 19.77 235 VAL A CA 1
ATOM 1791 C C . VAL A 1 236 ? 31.210 42.768 103.769 1.00 24.89 235 VAL A C 1
ATOM 1792 O O . VAL A 1 236 ? 30.371 43.285 104.525 1.00 18.66 235 VAL A O 1
ATOM 1796 N N . LYS A 1 237 ? 32.497 43.096 103.814 1.00 22.52 236 LYS A N 1
ATOM 1797 C CA . LYS A 1 237 ? 32.954 44.161 104.703 1.00 20.20 236 LYS A CA 1
ATOM 1798 C C . LYS A 1 237 ? 33.138 45.448 103.893 1.00 23.88 236 LYS A C 1
ATOM 1799 O O . LYS A 1 237 ? 33.779 45.425 102.838 1.00 22.11 236 LYS A O 1
ATOM 1802 N N . LEU A 1 238 ? 32.567 46.561 104.363 1.00 17.62 237 LEU A N 1
ATOM 1803 C CA . LEU A 1 238 ? 32.520 47.783 103.551 1.00 18.85 237 LEU A CA 1
ATOM 1804 C C . LEU A 1 238 ? 33.133 48.996 104.250 1.00 17.34 237 LEU A C 1
ATOM 1805 O O . LEU A 1 238 ? 32.906 49.220 105.441 1.00 15.88 237 LEU A O 1
ATOM 1810 N N . PRO A 1 239 ? 33.931 49.771 103.507 1.00 14.44 238 PRO A N 1
ATOM 1811 C CA . PRO A 1 239 ? 34.501 51.019 104.021 1.00 18.91 238 PRO A CA 1
ATOM 1812 C C . PRO A 1 239 ? 33.454 52.116 103.922 1.00 18.43 238 PRO A C 1
ATOM 1813 O O . PRO A 1 239 ? 32.719 52.172 102.923 1.00 15.32 238 PRO A O 1
ATOM 1817 N N . GLU A 1 240 ? 33.363 52.967 104.937 1.00 16.02 239 GLU A N 1
ATOM 1818 C CA . GLU A 1 240 ? 32.391 54.056 104.903 1.00 15.82 239 GLU A CA 1
ATOM 1819 C C . GLU A 1 240 ? 32.783 55.155 103.908 1.00 20.05 239 GLU A C 1
ATOM 1820 O O . GLU A 1 240 ? 31.911 55.817 103.316 1.00 17.54 239 GLU A O 1
ATOM 1826 N N . GLY A 1 241 ? 34.092 55.339 103.723 1.00 14.74 240 GLY A N 1
ATOM 1827 C CA . GLY A 1 241 ? 34.612 56.296 102.761 1.00 14.42 240 GLY A CA 1
ATOM 1828 C C . GLY A 1 241 ? 35.391 55.653 101.621 1.00 15.98 240 GLY A C 1
ATOM 1829 O O . GLY A 1 241 ? 35.346 54.433 101.440 1.00 15.22 240 GLY A O 1
ATOM 1830 N N . ASN A 1 242 ? 36.117 56.462 100.850 1.00 12.20 241 ASN A N 1
ATOM 1831 C CA . ASN A 1 242 ? 36.816 55.934 99.674 1.00 18.28 241 ASN A CA 1
ATOM 1832 C C . ASN A 1 242 ? 38.225 55.380 99.953 1.00 17.04 241 ASN A C 1
ATOM 1833 O O . ASN A 1 242 ? 39.233 55.978 99.576 1.00 23.96 241 ASN A O 1
ATOM 1838 N N . THR A 1 243 ? 38.281 54.234 100.619 1.00 17.87 242 THR A N 1
ATOM 1839 C CA . THR A 1 243 ? 39.552 53.579 100.913 1.00 18.55 242 THR A CA 1
ATOM 1840 C C . THR A 1 243 ? 39.603 52.149 100.339 1.00 20.83 242 THR A C 1
ATOM 1841 O O . THR A 1 243 ? 38.621 51.411 100.413 1.00 16.68 242 THR A O 1
ATOM 1845 N N . GLY A 1 244 ? 40.746 51.776 99.765 1.00 16.94 243 GLY A N 1
ATOM 1846 C CA . GLY A 1 244 ? 40.966 50.424 99.278 1.00 21.30 243 GLY A CA 1
ATOM 1847 C C . GLY A 1 244 ? 40.013 49.965 98.187 1.00 19.59 243 GLY A C 1
ATOM 1848 O O . GLY A 1 244 ? 39.635 48.787 98.138 1.00 17.60 243 GLY A O 1
ATOM 1849 N N . LEU A 1 245 ? 39.651 50.878 97.288 1.00 17.05 244 LEU A N 1
ATOM 1850 C CA . LEU A 1 245 ? 38.555 50.616 96.349 1.00 16.79 244 LEU A CA 1
ATOM 1851 C C . LEU A 1 245 ? 38.916 49.641 95.226 1.00 20.95 244 LEU A C 1
ATOM 1852 O O . LEU A 1 245 ? 38.078 48.840 94.801 1.00 17.74 244 LEU A O 1
ATOM 1857 N N . ALA A 1 246 ? 40.151 49.718 94.738 1.00 20.60 245 ALA A N 1
ATOM 1858 C CA . ALA A 1 246 ? 40.599 48.810 93.682 1.00 25.77 245 ALA A CA 1
ATOM 1859 C C . ALA A 1 246 ? 40.573 47.380 94.194 1.00 20.44 245 ALA A C 1
ATOM 1860 O O . ALA A 1 246 ? 40.064 46.477 93.528 1.00 29.47 245 ALA A O 1
ATOM 1862 N N . GLU A 1 247 ? 41.123 47.173 95.385 1.00 20.35 246 GLU A N 1
ATOM 1863 C CA . GLU A 1 247 ? 41.132 45.841 95.974 1.00 21.72 246 GLU A CA 1
ATOM 1864 C C . GLU A 1 247 ? 39.712 45.365 96.260 1.00 20.71 246 GLU A C 1
ATOM 1865 O O . GLU A 1 247 ? 39.375 44.203 96.018 1.00 18.70 246 GLU A O 1
ATOM 1868 N N . LEU A 1 248 ? 38.886 46.269 96.779 1.00 17.12 247 LEU A N 1
ATOM 1869 C CA . LEU A 1 248 ? 37.496 45.950 97.089 1.00 16.65 247 LEU A CA 1
ATOM 1870 C C . LEU A 1 248 ? 36.720 45.527 95.841 1.00 15.66 247 LEU A C 1
ATOM 1871 O O . LEU A 1 248 ? 35.915 44.591 95.887 1.00 14.93 247 LEU A O 1
ATOM 1876 N N . LEU A 1 249 ? 36.963 46.218 94.731 1.00 17.13 248 LEU A N 1
ATOM 1877 C CA . LEU A 1 249 ? 36.384 45.833 93.446 1.00 20.64 248 LEU A CA 1
ATOM 1878 C C . LEU A 1 249 ? 36.761 44.411 93.048 1.00 21.18 248 LEU A C 1
ATOM 1879 O O . LEU A 1 249 ? 35.897 43.624 92.642 1.00 19.78 248 LEU A O 1
ATOM 1884 N N . LYS A 1 250 ? 38.046 44.077 93.170 1.00 22.39 249 LYS A N 1
ATOM 1885 C CA . LYS A 1 250 ? 38.504 42.745 92.778 1.00 25.40 249 LYS A CA 1
ATOM 1886 C C . LYS A 1 250 ? 37.960 41.677 93.712 1.00 18.64 249 LYS A C 1
ATOM 1887 O O . LYS A 1 250 ? 37.605 40.586 93.272 1.00 19.68 249 LYS A O 1
ATOM 1893 N N . LYS A 1 251 ? 37.877 41.994 95.001 1.00 17.38 250 LYS A N 1
ATOM 1894 C CA . LYS A 1 251 ? 37.437 41.020 96.002 1.00 17.99 250 LYS A CA 1
ATOM 1895 C C . LYS A 1 251 ? 35.964 40.681 95.848 1.00 22.85 250 LYS A C 1
ATOM 1896 O O . LYS A 1 251 ? 35.557 39.542 96.054 1.00 20.20 250 LYS A O 1
ATOM 1902 N N . THR A 1 252 ? 35.172 41.688 95.485 1.00 18.51 251 THR A N 1
ATOM 1903 C CA . THR A 1 252 ? 33.719 41.579 95.438 1.00 14.04 251 THR A CA 1
ATOM 1904 C C . THR A 1 252 ? 33.239 40.852 94.172 1.00 15.94 251 THR A C 1
ATOM 1905 O O . THR A 1 252 ? 33.644 41.194 93.049 1.00 17.92 251 THR A O 1
ATOM 1909 N N . PRO A 1 253 ? 32.386 39.832 94.347 1.00 18.31 252 PRO A N 1
ATOM 1910 C CA . PRO A 1 253 ? 31.786 39.129 93.203 1.00 24.07 252 PRO A CA 1
ATOM 1911 C C . PRO A 1 253 ? 31.072 40.109 92.273 1.00 21.21 252 PRO A C 1
ATOM 1912 O O . PRO A 1 253 ? 30.338 40.987 92.747 1.00 18.91 252 PRO A O 1
ATOM 1916 N N . LYS A 1 254 ? 31.321 39.978 90.973 1.00 18.17 253 LYS A N 1
ATOM 1917 C CA . LYS A 1 254 ? 30.852 40.943 89.979 1.00 23.90 253 LYS A CA 1
ATOM 1918 C C . LYS A 1 254 ? 29.352 41.224 90.066 1.00 22.90 253 LYS A C 1
ATOM 1919 O O . LYS A 1 254 ? 28.902 42.350 89.852 1.00 17.24 253 LYS A O 1
ATOM 1922 N N . GLU A 1 255 ? 28.583 40.194 90.394 1.00 19.37 254 GLU A N 1
ATOM 1923 C CA . GLU A 1 255 ? 27.134 40.308 90.392 1.00 25.71 254 GLU A CA 1
ATOM 1924 C C . GLU A 1 255 ? 26.642 41.135 91.577 1.00 22.35 254 GLU A C 1
ATOM 1925 O O . GLU A 1 255 ? 25.469 41.498 91.637 1.00 22.60 254 GLU A O 1
ATOM 1931 N N . LEU A 1 256 ? 27.540 41.435 92.515 1.00 22.19 255 LEU A N 1
ATOM 1932 C CA . LEU A 1 256 ? 27.187 42.260 93.673 1.00 18.53 255 LEU A CA 1
ATOM 1933 C C . LEU A 1 256 ? 27.583 43.720 93.495 1.00 17.77 255 LEU A C 1
ATOM 1934 O O . LEU A 1 256 ? 27.230 44.569 94.329 1.00 16.39 255 LEU A O 1
ATOM 1939 N N . HIS A 1 257 ? 28.315 44.018 92.423 1.00 16.47 256 HIS A N 1
ATOM 1940 C CA . HIS A 1 257 ? 28.767 45.395 92.183 1.00 18.54 256 HIS A CA 1
ATOM 1941 C C . HIS A 1 257 ? 27.604 46.400 92.110 1.00 19.39 256 HIS A C 1
ATOM 1942 O O . HIS A 1 257 ? 27.626 47.430 92.785 1.00 18.03 256 HIS A O 1
ATOM 1949 N N . GLU A 1 258 ? 26.579 46.099 91.318 1.00 16.20 257 GLU A N 1
ATOM 1950 C CA . GLU A 1 258 ? 25.439 47.011 91.221 1.00 17.96 257 GLU A CA 1
ATOM 1951 C C . GLU A 1 258 ? 24.682 47.146 92.547 1.00 14.92 257 GLU A C 1
ATOM 1952 O O . GLU A 1 258 ? 23.938 48.115 92.755 1.00 17.87 257 GLU A O 1
ATOM 1958 N N . LYS A 1 259 ? 24.881 46.191 93.450 1.00 13.34 258 LYS A N 1
ATOM 1959 C CA . LYS A 1 259 ? 24.181 46.225 94.732 1.00 16.78 258 LYS A CA 1
ATOM 1960 C C . LYS A 1 259 ? 24.992 46.898 95.845 1.00 16.82 258 LYS A C 1
ATOM 1961 O O . LYS A 1 259 ? 24.473 47.139 96.933 1.00 16.32 258 LYS A O 1
ATOM 1967 N N . LEU A 1 260 ? 26.255 47.207 95.566 1.00 13.09 259 LEU A N 1
ATOM 1968 C CA . LEU A 1 260 ? 27.139 47.752 96.591 1.00 16.78 259 LEU A CA 1
ATOM 1969 C C . LEU A 1 260 ? 27.773 49.106 96.220 1.00 13.22 259 LEU A C 1
ATOM 1970 O O . LEU A 1 260 ? 28.062 49.913 97.098 1.00 13.82 259 LEU A O 1
ATOM 1975 N N . PHE A 1 261 ? 27.989 49.350 94.931 1.00 12.54 260 PHE A N 1
ATOM 1976 C CA . PHE A 1 261 ? 28.790 50.484 94.491 1.00 12.03 260 PHE A CA 1
ATOM 1977 C C . PHE A 1 261 ? 28.046 51.415 93.538 1.00 13.91 260 PHE A C 1
ATOM 1978 O O . PHE A 1 261 ? 27.065 51.031 92.899 1.00 15.24 260 PHE A O 1
ATOM 1986 N N . LYS A 1 262 ? 28.539 52.641 93.432 1.00 14.01 261 LYS A N 1
ATOM 1987 C CA . LYS A 1 262 ? 28.043 53.589 92.446 1.00 15.47 261 LYS A CA 1
ATOM 1988 C C . LYS A 1 262 ? 28.863 53.399 91.184 1.00 16.09 261 LYS A C 1
ATOM 1989 O O . LYS A 1 262 ? 29.970 53.936 91.061 1.00 15.59 261 LYS A O 1
ATOM 1995 N N . LEU A 1 263 ? 28.303 52.647 90.239 1.00 17.73 262 LEU A N 1
ATOM 1996 C CA . LEU A 1 263 ? 29.069 52.125 89.108 1.00 18.83 262 LEU A CA 1
ATOM 1997 C C . LEU A 1 263 ? 29.645 53.188 88.190 1.00 19.24 262 LEU A C 1
ATOM 1998 O O . LEU A 1 263 ? 30.707 53.000 87.606 1.00 18.54 262 LEU A O 1
ATOM 2003 N N . HIS A 1 264 ? 28.964 54.318 88.064 1.00 18.74 263 HIS A N 1
ATOM 2004 C CA . HIS A 1 264 ? 29.473 55.352 87.170 1.00 17.21 263 HIS A CA 1
ATOM 2005 C C . HIS A 1 264 ? 30.788 55.985 87.651 1.00 18.82 263 HIS A C 1
ATOM 2006 O O . HIS A 1 264 ? 31.470 56.662 86.875 1.00 23.40 263 HIS A O 1
ATOM 2013 N N . PHE A 1 265 ? 31.149 55.761 88.916 1.00 14.27 264 PHE A N 1
ATOM 2014 C CA . PHE A 1 265 ? 32.406 56.286 89.452 1.00 17.27 264 PHE A CA 1
ATOM 2015 C C . PHE A 1 265 ? 33.590 55.631 88.762 1.00 23.26 264 PHE A C 1
ATOM 2016 O O . PHE A 1 265 ? 33.542 54.453 88.394 1.00 17.57 264 PHE A O 1
ATOM 2024 N N . SER A 1 266 ? 34.661 56.397 88.608 1.00 21.84 265 SER A N 1
ATOM 2025 C CA . SER A 1 266 ? 35.917 55.854 88.119 1.00 28.44 265 SER A CA 1
ATOM 2026 C C . SER A 1 266 ? 36.896 55.889 89.292 1.00 23.80 265 SER A C 1
ATOM 2027 O O . SER A 1 266 ? 37.402 56.951 89.658 1.00 30.12 265 SER A O 1
ATOM 2030 N N . VAL A 1 267 ? 37.115 54.729 89.907 1.00 19.47 266 VAL A N 1
ATOM 2031 C CA . VAL A 1 267 ? 37.898 54.633 91.134 1.00 24.80 266 VAL A CA 1
ATOM 2032 C C . VAL A 1 267 ? 39.223 53.923 90.907 1.00 24.23 266 VAL A C 1
ATOM 2033 O O . VAL A 1 267 ? 39.349 53.147 89.964 1.00 31.39 266 VAL A O 1
#

Sequence (267 aa):
SMKLSSSEKEKLLKKLKALGAKEEKPPEHAQYRLRLNDAILTVYKSGSVVYGGKGREKLKELVAETVLSDTELPRIGCNEAGKGEFVGPLVVACIVADEKCCLKRLIELGVKDSKKLSNEKVEELASEITETCHGKVKLLIPEKYNRAYSKFKNINRLLEAVYREIVSDLCEKFSPKVVVVDDKFSNRAEEVLKDVVKGARLEVRPKAEDDLAVAAASIVAKAVRLKTMKELEKRFKVKLPEGNTGLAELLKKTPKELHEKLFKLHFSV

Solvent-accessible surface area: 12653 Å² total; per-residue (Å²): 56,6,56,5,54,89,72,14,23,76,91,0,42,80,44,0,84,93,86,61,12,58,104,49,116,59,55,151,153,8,75,6,61,0,78,31,105,97,3,27,0,10,0,65,136,72,0,27,1,57,43,22,40,93,45,98,131,49,1,81,101,15,0,12,73,0,5,40,71,71,28,83,29,42,18,0,0,0,16,28,13,3,66,42,37,5,1,0,0,2,0,0,0,1,4,9,0,69,92,64,1,1,68,63,0,4,116,40,15,2,60,14,13,170,133,36,73,81,79,53,1,71,74,20,8,53,51,0,73,135,56,11,117,37,50,60,56,68,19,43,0,68,61,0,21,141,17,40,84,146,69,95,55,31,40,62,3,0,8,40,16,0,101,114,8,0,27,80,9,0,108,156,52,65,8,110,0,0,0,0,23,113,18,8,139,107,0,88,122,28,0,74,103,12,6,112,84,14,107,24,45,21,92,97,83,1,39,73,21,14,0,0,1,0,0,2,0,6,0,37,9,36,0,14,109,6,10,88,66,3,50,128,139,45,118,23,103,18,30,45,30,83,95,55,21,57,93,16,47,172,160,6,66,103,125,31,35,79,68,0,0,0,89,72,48,119,79

InterPro domains:
  IPR001352 Ribonuclease HII/HIII [PTHR10954] (71-233)
  IPR004641 Ribonuclease HIII [TIGR00716] (1-265)
  IPR012295 TBP domain superfamily [G3DSA:3.30.310.10] (1-71)
  IPR012337 Ribonuclease H-like superfamily [SSF53098] (73-264)
  IPR024567 Ribonuclease HII/HIII domain [PF01351] (75-240)
  IPR024567 Ribonuclease HII/HIII domain [PS51975] (72-270)
  IPR036397 Ribonuclease H superfamily [G3DSA:3.30.420.10] (72-270)

CATH classification: 3.30.310.10 (+1 more: 3.30.420.10)

Radius of gyration: 20.58 Å; Cα contacts (8 Å, |Δi|>4): 504; chains: 1; bounding box: 40×54×56 Å

B-factor: mean 23.19, std 8.84, range [5.82, 64.25]

Organism: Thermovibrio ammonificans (strain DSM 15698 / JCM 12110 / HB-1) (NCBI:txid648996)

Nearest PDB structures (foldseek):
  4py5-assembly1_A  TM=1.004E+00  e=1.045E-52  Thermovibrio ammonificans HB-1
  3vn5-assembly1_A  TM=6.639E-01  e=1.315E-19  Aquifex aeolicus VF5
  3asm-assembly1_A  TM=7.135E-01  e=9.636E-18  Geobacillus stearothermophilus
  2d0c-assembly1_A  TM=6.885E-01  e=3.246E-18  Geobacillus stearothermophilus
  1eke-assembly1_B  TM=8.427E-01  e=1.417E-11  Methanocaldococcus jannaschii